Protein AF-0000000070121902 (afdb_homodimer)

Nearest PDB structures (foldseek):
  5evh-assembly1_A-2  TM=7.724E-01  e=1.281E-05  Kribbella flavida DSM 17836
  5l33-assembly1_A  TM=7.513E-01  e=7.042E-05  synthetic construct
  4hz9-assembly1_B  TM=6.488E-01  e=6.647E-01  Ralstonia pickettii 12D
  5nzn-assembly1_D  TM=4.864E-01  e=7.541E-01  unidentified influenza virus
  6pny-assembly1_A  TM=6.463E-01  e=3.892E+00  Francisella tularensis subsp. tularensis SCHU S4

Organism: Pyricularia oryzae (strain 70-15 / ATCC MYA-4617 / FGSC 8958) (NCBI:txid242507)

Structure (mmCIF, N/CA/C/O backbone):
data_AF-0000000070121902-model_v1
#
loop_
_entity.id
_entity.type
_entity.pdbx_description
1 polymer 'SnoaL-like domain-containing protein'
#
loop_
_atom_site.group_PDB
_atom_site.id
_atom_site.type_symbol
_atom_site.label_atom_id
_atom_site.label_alt_id
_atom_site.label_comp_id
_atom_site.label_asym_id
_atom_site.label_entity_id
_atom_site.label_seq_id
_atom_site.pdbx_PDB_ins_code
_atom_site.Cartn_x
_atom_site.Cartn_y
_atom_site.Cartn_z
_atom_site.occupancy
_atom_site.B_iso_or_equiv
_atom_site.auth_seq_id
_atom_site.auth_comp_id
_atom_site.auth_asym_id
_atom_site.auth_atom_id
_atom_site.pdbx_PDB_model_num
ATOM 1 N N . MET A 1 1 ? 17.125 -31.344 -72.688 1 36.44 1 MET A N 1
ATOM 2 C CA . MET A 1 1 ? 16.812 -30.297 -71.75 1 36.44 1 MET A CA 1
ATOM 3 C C . MET A 1 1 ? 16.312 -30.875 -70.438 1 36.44 1 MET A C 1
ATOM 5 O O . MET A 1 1 ? 15.273 -31.531 -70.375 1 36.44 1 MET A O 1
ATOM 9 N N . ARG A 1 2 ? 17.281 -31.25 -69.5 1 53.47 2 ARG A N 1
ATOM 10 C CA . ARG A 1 2 ? 17.078 -31.844 -68.188 1 53.47 2 ARG A CA 1
ATOM 11 C C . ARG A 1 2 ? 16.344 -30.859 -67.25 1 53.47 2 ARG A C 1
ATOM 13 O O . ARG A 1 2 ? 16.781 -29.719 -67.062 1 53.47 2 ARG A O 1
ATOM 20 N N . ALA A 1 3 ? 14.984 -30.844 -67.188 1 52.38 3 ALA A N 1
ATOM 21 C CA . ALA A 1 3 ? 14.148 -30.109 -66.25 1 52.38 3 ALA A CA 1
ATOM 22 C C . ALA A 1 3 ? 14.586 -30.375 -64.812 1 52.38 3 ALA A C 1
ATOM 24 O O . ALA A 1 3 ? 14.578 -31.516 -64.312 1 52.38 3 ALA A O 1
ATOM 25 N N . SER A 1 4 ? 15.531 -29.531 -64.25 1 47.5 4 SER A N 1
ATOM 26 C CA . SER A 1 4 ? 15.93 -29.562 -62.844 1 47.5 4 SER A CA 1
ATOM 27 C C . SER A 1 4 ? 14.766 -29.188 -61.906 1 47.5 4 SER A C 1
ATOM 29 O O . SER A 1 4 ? 14.227 -28.094 -62 1 47.5 4 SER A O 1
ATOM 31 N N . PHE A 1 5 ? 13.953 -30.109 -61.5 1 45.19 5 PHE A N 1
ATOM 32 C CA . PHE A 1 5 ? 12.914 -29.875 -60.5 1 45.19 5 PHE A CA 1
ATOM 33 C C . PHE A 1 5 ? 13.531 -29.406 -59.188 1 45.19 5 PHE A C 1
ATOM 35 O O . PHE A 1 5 ? 14.422 -30.062 -58.625 1 45.19 5 PHE A O 1
ATOM 42 N N . PHE A 1 6 ? 13.477 -28.078 -58.875 1 50.81 6 PHE A N 1
ATOM 43 C CA . PHE A 1 6 ? 13.875 -27.484 -57.625 1 50.81 6 PHE A CA 1
ATOM 44 C C . PHE A 1 6 ? 12.93 -27.906 -56.5 1 50.81 6 PHE A C 1
ATOM 46 O O . PHE A 1 6 ? 11.727 -27.672 -56.562 1 50.81 6 PHE A O 1
ATOM 53 N N . ALA A 1 7 ? 13.219 -28.906 -55.719 1 47.91 7 ALA A N 1
ATOM 54 C CA . ALA A 1 7 ? 12.484 -29.281 -54.5 1 47.91 7 ALA A CA 1
ATOM 55 C C . ALA A 1 7 ? 12.492 -28.156 -53.5 1 47.91 7 ALA A C 1
ATOM 57 O O . ALA A 1 7 ? 13.555 -27.703 -53.062 1 47.91 7 ALA A O 1
ATOM 58 N N . VAL A 1 8 ? 11.414 -27.312 -53.469 1 48.44 8 VAL A N 1
ATOM 59 C CA . VAL A 1 8 ? 11.195 -26.297 -52.438 1 48.44 8 VAL A CA 1
ATOM 60 C C . VAL A 1 8 ? 11.023 -26.969 -51.094 1 48.44 8 VAL A C 1
ATOM 62 O O . VAL A 1 8 ? 10.07 -27.734 -50.875 1 48.44 8 VAL A O 1
ATOM 65 N N . ALA A 1 9 ? 12.062 -27.188 -50.344 1 49.12 9 ALA A N 1
ATOM 66 C CA . ALA A 1 9 ? 11.969 -27.641 -48.938 1 49.12 9 ALA A CA 1
ATOM 67 C C . ALA A 1 9 ? 11.07 -26.703 -48.125 1 49.12 9 ALA A C 1
ATOM 69 O O . ALA A 1 9 ? 11.352 -25.516 -48.031 1 49.12 9 ALA A O 1
ATOM 70 N N . VAL A 1 10 ? 9.797 -27.016 -47.938 1 44.84 10 VAL A N 1
ATOM 71 C CA . VAL A 1 10 ? 8.93 -26.312 -47 1 44.84 10 VAL A CA 1
ATOM 72 C C . VAL A 1 10 ? 9.508 -26.422 -45.594 1 44.84 10 VAL A C 1
ATOM 74 O O . VAL A 1 10 ? 9.672 -27.531 -45.062 1 44.84 10 VAL A O 1
ATOM 77 N N . ALA A 1 11 ? 10.289 -25.438 -45.156 1 48.12 11 ALA A N 1
ATOM 78 C CA . ALA A 1 11 ? 10.711 -25.328 -43.75 1 48.12 11 ALA A CA 1
ATOM 79 C C . ALA A 1 11 ? 9.516 -25.438 -42.812 1 48.12 11 ALA A C 1
ATOM 81 O O . ALA A 1 11 ? 8.578 -24.641 -42.875 1 48.12 11 ALA A O 1
ATOM 82 N N . ALA A 1 12 ? 9.281 -26.578 -42.25 1 49.25 12 ALA A N 1
ATOM 83 C CA . ALA A 1 12 ? 8.352 -26.719 -41.125 1 49.25 12 ALA A CA 1
ATOM 84 C C . ALA A 1 12 ? 8.578 -25.625 -40.094 1 49.25 12 ALA A C 1
ATOM 86 O O . ALA A 1 12 ? 9.695 -25.469 -39.562 1 49.25 12 ALA A O 1
ATOM 87 N N . ALA A 1 13 ? 7.848 -24.578 -40.094 1 48.06 13 ALA A N 1
ATOM 88 C CA . ALA A 1 13 ? 7.82 -23.641 -38.969 1 48.06 13 ALA A CA 1
ATOM 89 C C . ALA A 1 13 ? 7.711 -24.359 -37.625 1 48.06 13 ALA A C 1
ATOM 91 O O . ALA A 1 13 ? 6.707 -25.031 -37.375 1 48.06 13 ALA A O 1
ATOM 92 N N . ALA A 1 14 ? 8.789 -24.688 -37.031 1 44.53 14 ALA A N 1
ATOM 93 C CA . ALA A 1 14 ? 8.758 -25.141 -35.656 1 44.53 14 ALA A CA 1
ATOM 94 C C . ALA A 1 14 ? 7.793 -24.297 -34.812 1 44.53 14 ALA A C 1
ATOM 96 O O . ALA A 1 14 ? 7.953 -23.078 -34.719 1 44.53 14 ALA A O 1
ATOM 97 N N . VAL A 1 15 ? 6.527 -24.578 -34.719 1 45.91 15 VAL A N 1
ATOM 98 C CA . VAL A 1 15 ? 5.688 -23.953 -33.688 1 45.91 15 VAL A CA 1
ATOM 99 C C . VAL A 1 15 ? 6.469 -23.828 -32.375 1 45.91 15 VAL A C 1
ATOM 101 O O . VAL A 1 15 ? 6.828 -24.828 -31.766 1 45.91 15 VAL A O 1
ATOM 104 N N . GLN A 1 16 ? 7.367 -22.859 -32.281 1 47.97 16 GLN A N 1
ATOM 105 C CA . GLN A 1 16 ? 7.934 -22.609 -30.953 1 47.97 16 GLN A CA 1
ATOM 106 C C . GLN A 1 16 ? 6.906 -22.875 -29.859 1 47.97 16 GLN A C 1
ATOM 108 O O . GLN A 1 16 ? 5.836 -22.266 -29.844 1 47.97 16 GLN A O 1
ATOM 113 N N . ALA A 1 17 ? 6.816 -24.094 -29.359 1 49.19 17 ALA A N 1
ATOM 114 C CA . ALA A 1 17 ? 5.98 -24.516 -28.234 1 49.19 17 ALA A CA 1
ATOM 115 C C . ALA A 1 17 ? 5.93 -23.453 -27.156 1 49.19 17 ALA A C 1
ATOM 117 O O . ALA A 1 17 ? 6.918 -22.75 -26.922 1 49.19 17 ALA A O 1
ATOM 118 N N . ALA A 1 18 ? 4.77 -22.828 -26.906 1 55.47 18 ALA A N 1
ATOM 119 C CA . ALA A 1 18 ? 4.531 -21.875 -25.828 1 55.47 18 ALA A CA 1
ATOM 120 C C . ALA A 1 18 ? 5.277 -22.297 -24.562 1 55.47 18 ALA A C 1
ATOM 122 O O . ALA A 1 18 ? 5.473 -23.484 -24.312 1 55.47 18 ALA A O 1
ATOM 123 N N . PRO A 1 19 ? 6.172 -21.453 -24.031 1 59.84 19 PRO A N 1
ATOM 124 C CA . PRO A 1 19 ? 6.895 -21.828 -22.812 1 59.84 19 PRO A CA 1
ATOM 125 C C . PRO A 1 19 ? 6.016 -22.578 -21.812 1 59.84 19 PRO A C 1
ATOM 127 O O . PRO A 1 19 ? 4.867 -22.188 -21.578 1 59.84 19 PRO A O 1
ATOM 130 N N . VAL A 1 20 ? 6.246 -23.781 -21.562 1 71.19 20 VAL A N 1
ATOM 131 C CA . VAL A 1 20 ? 5.52 -24.688 -20.688 1 71.19 20 VAL A CA 1
ATOM 132 C C . VAL A 1 20 ? 5.699 -24.234 -19.234 1 71.19 20 VAL A C 1
ATOM 134 O O . VAL A 1 20 ? 6.82 -24 -18.781 1 71.19 20 VAL A O 1
ATOM 137 N N . ILE A 1 21 ? 4.625 -23.688 -18.578 1 79.81 21 ILE A N 1
ATOM 138 C CA . ILE A 1 21 ? 4.645 -23.438 -17.141 1 79.81 21 ILE A CA 1
ATOM 139 C C . ILE A 1 21 ? 4.75 -24.766 -16.391 1 79.81 21 ILE A C 1
ATOM 141 O O . ILE A 1 21 ? 3.895 -25.641 -16.531 1 79.81 21 ILE A O 1
ATOM 145 N N . GLU A 1 22 ? 5.898 -25 -15.711 1 88.31 22 GLU A N 1
ATOM 146 C CA . GLU A 1 22 ? 6.18 -26.219 -14.969 1 88.31 22 GLU A CA 1
ATOM 147 C C . GLU A 1 22 ? 5.344 -26.297 -13.695 1 88.31 22 GLU A C 1
ATOM 149 O O . GLU A 1 22 ? 5.188 -25.297 -12.984 1 88.31 22 GLU A O 1
ATOM 154 N N . THR A 1 23 ? 4.742 -27.5 -13.414 1 91.44 23 THR A N 1
ATOM 155 C CA . THR A 1 23 ? 4.012 -27.766 -12.18 1 91.44 23 THR A CA 1
ATOM 156 C C . THR A 1 23 ? 4.699 -28.859 -11.367 1 91.44 23 THR A C 1
ATOM 158 O O . THR A 1 23 ? 5.348 -29.75 -11.93 1 91.44 23 THR A O 1
ATOM 161 N N . ARG A 1 24 ? 4.617 -28.75 -10.055 1 92.75 24 ARG A N 1
ATOM 162 C CA . ARG A 1 24 ? 5.199 -29.734 -9.156 1 92.75 24 ARG A CA 1
ATOM 163 C C . ARG A 1 24 ? 4.164 -30.781 -8.758 1 92.75 24 ARG A C 1
ATOM 165 O O . ARG A 1 24 ? 2.996 -30.453 -8.539 1 92.75 24 ARG A O 1
ATOM 172 N N . GLN A 1 25 ? 4.547 -32 -8.641 1 90.12 25 GLN A N 1
ATOM 173 C CA . GLN A 1 25 ? 3.646 -33.094 -8.289 1 90.12 25 GLN A CA 1
ATOM 174 C C . GLN A 1 25 ? 3.553 -33.281 -6.777 1 90.12 25 GLN A C 1
ATOM 176 O O . GLN A 1 25 ? 2.496 -33.625 -6.25 1 90.12 25 GLN A O 1
ATOM 181 N N . ASP A 1 26 ? 4.672 -33.031 -6.027 1 92.38 26 ASP A N 1
ATOM 182 C CA . ASP A 1 26 ? 4.691 -33.219 -4.578 1 92.38 26 ASP A CA 1
ATOM 183 C C . ASP A 1 26 ? 4.734 -31.859 -3.854 1 92.38 26 ASP A C 1
ATOM 185 O O . ASP A 1 26 ? 5.809 -31.375 -3.488 1 92.38 26 ASP A O 1
ATOM 189 N N . VAL A 1 27 ? 3.506 -31.312 -3.717 1 95.5 27 VAL A N 1
ATOM 190 C CA . VAL A 1 27 ? 3.432 -30.047 -3.002 1 95.5 27 VAL A CA 1
ATOM 191 C C . VAL A 1 27 ? 2.648 -30.234 -1.704 1 95.5 27 VAL A C 1
ATOM 193 O O . VAL A 1 27 ? 1.851 -31.156 -1.578 1 95.5 27 VAL A O 1
ATOM 196 N N . PRO A 1 28 ? 2.934 -29.406 -0.676 1 96.69 28 PRO A N 1
ATOM 197 C CA . PRO A 1 28 ? 2.135 -29.469 0.551 1 96.69 28 PRO A CA 1
ATOM 198 C C . PRO A 1 28 ? 0.647 -29.219 0.299 1 96.69 28 PRO A C 1
ATOM 200 O O . PRO A 1 28 ? 0.268 -28.75 -0.774 1 96.69 28 PRO A O 1
ATOM 203 N N . PRO A 1 29 ? -0.193 -29.609 1.269 1 97.69 29 PRO A N 1
ATOM 204 C CA . PRO A 1 29 ? -1.616 -29.312 1.112 1 97.69 29 PRO A CA 1
ATOM 205 C C . PRO A 1 29 ? -1.881 -27.812 0.908 1 97.69 29 PRO A C 1
ATOM 207 O O . PRO A 1 29 ? -1.221 -26.984 1.526 1 97.69 29 PRO A O 1
ATOM 210 N N . ILE A 1 30 ? -2.797 -27.516 0.002 1 98.25 30 ILE A N 1
ATOM 211 C CA . ILE A 1 30 ? -3.166 -26.141 -0.29 1 98.25 30 ILE A CA 1
ATOM 212 C C . ILE A 1 30 ? -3.916 -25.531 0.899 1 98.25 30 ILE A C 1
ATOM 214 O O . ILE A 1 30 ? -4.75 -26.203 1.515 1 98.25 30 ILE A O 1
ATOM 218 N N . PRO A 1 31 ? -3.645 -24.281 1.331 1 98.56 31 PRO A N 1
ATOM 219 C CA . PRO A 1 31 ? -4.383 -23.625 2.418 1 98.56 31 PRO A CA 1
ATOM 220 C C . PRO A 1 31 ? -5.859 -23.438 2.092 1 98.56 31 PRO A C 1
ATOM 222 O O . PRO A 1 31 ? -6.246 -23.469 0.921 1 98.56 31 PRO A O 1
ATOM 225 N N . ALA A 1 32 ? -6.652 -23.188 3.207 1 98.69 32 ALA A N 1
ATOM 226 C CA . ALA A 1 32 ? -8.07 -22.922 3.008 1 98.69 32 ALA A CA 1
ATOM 227 C C . ALA A 1 32 ? -8.289 -21.656 2.178 1 98.69 32 ALA A C 1
ATOM 229 O O . ALA A 1 32 ? -7.547 -20.688 2.316 1 98.69 32 ALA A O 1
ATOM 230 N N . ALA A 1 33 ? -9.328 -21.672 1.354 1 98.81 33 ALA A N 1
ATOM 231 C CA . ALA A 1 33 ? -9.664 -20.531 0.514 1 98.81 33 ALA A CA 1
ATOM 232 C C . ALA A 1 33 ? -10.266 -19.391 1.345 1 98.81 33 ALA A C 1
ATOM 234 O O . ALA A 1 33 ? -10.836 -19.641 2.41 1 98.81 33 ALA A O 1
ATOM 235 N N . CYS A 1 34 ? -10.094 -18.219 0.794 1 98.75 34 CYS A N 1
ATOM 236 C CA . CYS A 1 34 ? -10.75 -17.047 1.349 1 98.75 34 CYS A CA 1
ATOM 237 C C . CYS A 1 34 ? -12.266 -17.172 1.272 1 98.75 34 CYS A C 1
ATOM 239 O O . CYS A 1 34 ? -12.805 -17.562 0.238 1 98.75 34 CYS A O 1
ATOM 241 N N . THR A 1 35 ? -12.945 -16.828 2.326 1 98.38 35 THR A N 1
ATOM 242 C CA . THR A 1 35 ? -14.398 -16.781 2.332 1 98.38 35 THR A CA 1
ATOM 243 C C . THR A 1 35 ? -14.883 -15.359 2.051 1 98.38 35 THR A C 1
ATOM 245 O O . THR A 1 35 ? -14.617 -14.438 2.828 1 98.38 35 THR A O 1
ATOM 248 N N . PRO A 1 36 ? -15.609 -15.234 0.942 1 97.69 36 PRO A N 1
ATOM 249 C CA . PRO A 1 36 ? -16.094 -13.891 0.624 1 97.69 36 PRO A CA 1
ATOM 250 C C . PRO A 1 36 ? -16.984 -13.312 1.721 1 97.69 36 PRO A C 1
ATOM 252 O O . PRO A 1 36 ? -17.766 -14.047 2.342 1 97.69 36 PRO A O 1
ATOM 255 N N . ALA A 1 37 ? -16.812 -12.023 1.963 1 96.94 37 ALA A N 1
ATOM 256 C CA . ALA A 1 37 ? -17.656 -11.25 2.871 1 96.94 37 ALA A CA 1
ATOM 257 C C . ALA A 1 37 ? -18.453 -10.188 2.113 1 96.94 37 ALA A C 1
ATOM 259 O O . ALA A 1 37 ? -18.078 -9.016 2.096 1 96.94 37 ALA A O 1
ATOM 260 N N . PRO A 1 38 ? -19.641 -10.594 1.619 1 94 38 PRO A N 1
ATOM 261 C CA . PRO A 1 38 ? -20.406 -9.625 0.839 1 94 38 PRO A CA 1
ATOM 262 C C . PRO A 1 38 ? -20.688 -8.336 1.608 1 94 38 PRO A C 1
ATOM 264 O O . PRO A 1 38 ? -21 -8.383 2.801 1 94 38 PRO A O 1
ATOM 267 N N . GLY A 1 39 ? -20.5 -7.234 1.037 1 90.12 39 GLY A N 1
ATOM 268 C CA . GLY A 1 39 ? -20.812 -5.949 1.645 1 90.12 39 GLY A CA 1
ATOM 269 C C . GLY A 1 39 ? -19.625 -5.32 2.355 1 90.12 39 GLY A C 1
ATOM 270 O O . GLY A 1 39 ? -19.734 -4.227 2.908 1 90.12 39 GLY A O 1
ATOM 271 N N . LEU A 1 40 ? -18.5 -6.004 2.396 1 92.25 40 LEU A N 1
ATOM 272 C CA . LEU A 1 40 ? -17.297 -5.398 2.971 1 92.25 40 LEU A CA 1
ATOM 273 C C . LEU A 1 40 ? -16.969 -4.078 2.281 1 92.25 40 LEU A C 1
ATOM 275 O O . LEU A 1 40 ? -16.938 -4.004 1.051 1 92.25 40 LEU A O 1
ATOM 279 N N . ASP A 1 41 ? -16.703 -3.037 3.07 1 87.94 41 ASP A N 1
ATOM 280 C CA . ASP A 1 41 ? -16.484 -1.74 2.438 1 87.94 41 ASP A CA 1
ATOM 281 C C . ASP A 1 41 ? -15.047 -1.611 1.934 1 87.94 41 ASP A C 1
ATOM 283 O O . ASP A 1 41 ? -14.211 -2.475 2.205 1 87.94 41 ASP A O 1
ATOM 287 N N . THR A 1 42 ? -14.789 -0.561 1.223 1 86.88 42 THR A N 1
ATOM 288 C CA . THR A 1 42 ? -13.516 -0.344 0.544 1 86.88 42 THR A CA 1
ATOM 289 C C . THR A 1 42 ? -12.391 -0.167 1.556 1 86.88 42 THR A C 1
ATOM 291 O O . THR A 1 42 ? -11.266 -0.633 1.333 1 86.88 42 THR A O 1
ATOM 294 N N . ALA A 1 43 ? -12.68 0.488 2.654 1 89.81 43 ALA A N 1
ATOM 295 C CA . ALA A 1 43 ? -11.641 0.707 3.656 1 89.81 43 ALA A CA 1
ATOM 296 C C . ALA A 1 43 ? -11.188 -0.612 4.277 1 89.81 43 ALA A C 1
ATOM 298 O O . ALA A 1 43 ? -9.992 -0.849 4.445 1 89.81 43 ALA A O 1
ATOM 299 N N . ALA A 1 44 ? -12.141 -1.452 4.574 1 92.38 44 ALA A N 1
ATOM 300 C CA . ALA A 1 44 ? -11.805 -2.77 5.105 1 92.38 44 ALA A CA 1
ATOM 301 C C . ALA A 1 44 ? -11.07 -3.609 4.066 1 92.38 44 ALA A C 1
ATOM 303 O O . ALA A 1 44 ? -10.148 -4.355 4.406 1 92.38 44 ALA A O 1
ATOM 304 N N . THR A 1 45 ? -11.484 -3.473 2.855 1 93.94 45 THR A N 1
ATOM 305 C CA . THR A 1 45 ? -10.766 -4.156 1.787 1 93.94 45 THR A CA 1
ATOM 306 C C . THR A 1 45 ? -9.336 -3.639 1.679 1 93.94 45 THR A C 1
ATOM 308 O O . THR A 1 45 ? -8.398 -4.422 1.5 1 93.94 45 THR A O 1
ATOM 311 N N . TYR A 1 46 ? -9.188 -2.346 1.756 1 93.44 46 TYR A N 1
ATOM 312 C CA . TYR A 1 46 ? -7.863 -1.727 1.699 1 93.44 46 TYR A CA 1
ATOM 313 C C . TYR A 1 46 ? -6.949 -2.289 2.781 1 93.44 46 TYR A C 1
ATOM 315 O O . TYR A 1 46 ? -5.785 -2.598 2.52 1 93.44 46 TYR A O 1
ATOM 323 N N . ASP A 1 47 ? -7.473 -2.43 3.963 1 92.94 47 ASP A N 1
ATOM 324 C CA . ASP A 1 47 ? -6.695 -3.037 5.039 1 92.94 47 ASP A CA 1
ATOM 325 C C . ASP A 1 47 ? -6.223 -4.434 4.652 1 92.94 47 ASP A C 1
ATOM 327 O O . ASP A 1 47 ? -5.062 -4.785 4.871 1 92.94 47 ASP A O 1
ATOM 331 N N . LYS A 1 48 ? -7.055 -5.195 4.078 1 96.06 48 LYS A N 1
ATOM 332 C CA . LYS A 1 48 ? -6.699 -6.539 3.621 1 96.06 48 LYS A CA 1
ATOM 333 C C . LYS A 1 48 ? -5.66 -6.48 2.506 1 96.06 48 LYS A C 1
ATOM 335 O O . LYS A 1 48 ? -4.758 -7.32 2.445 1 96.06 48 LYS A O 1
ATOM 340 N N . VAL A 1 49 ? -5.781 -5.5 1.632 1 96.81 49 VAL A N 1
ATOM 341 C CA . VAL A 1 49 ? -4.836 -5.348 0.533 1 96.81 49 VAL A CA 1
ATOM 342 C C . VAL A 1 49 ? -3.438 -5.086 1.088 1 96.81 49 VAL A C 1
ATOM 344 O O . VAL A 1 49 ? -2.459 -5.68 0.625 1 96.81 49 VAL A O 1
ATOM 347 N N . LEU A 1 50 ? -3.27 -4.289 2.1 1 94.38 50 LEU A N 1
ATOM 348 C CA . LEU A 1 50 ? -1.977 -4.004 2.713 1 94.38 50 LEU A CA 1
ATOM 349 C C . LEU A 1 50 ? -1.381 -5.266 3.334 1 94.38 50 LEU A C 1
ATOM 351 O O . LEU A 1 50 ? -0.197 -5.551 3.15 1 94.38 50 LEU A O 1
ATOM 355 N N . ALA A 1 51 ? -2.238 -5.961 4.031 1 95.81 51 ALA A N 1
ATOM 356 C CA . ALA A 1 51 ? -1.774 -7.191 4.664 1 95.81 51 ALA A CA 1
ATOM 357 C C . ALA A 1 51 ? -1.334 -8.211 3.621 1 95.81 51 ALA A C 1
ATOM 359 O O . ALA A 1 51 ? -0.321 -8.891 3.799 1 95.81 51 ALA A O 1
ATOM 360 N N . PHE A 1 52 ? -2.059 -8.312 2.527 1 98.25 52 PHE A N 1
ATOM 361 C CA . PHE A 1 52 ? -1.715 -9.203 1.429 1 98.25 52 PHE A CA 1
ATOM 362 C C . PHE A 1 52 ? -0.357 -8.844 0.84 1 98.25 52 PHE A C 1
ATOM 364 O O . PHE A 1 52 ? 0.492 -9.711 0.637 1 98.25 52 PHE A O 1
ATOM 371 N N . GLN A 1 53 ? -0.168 -7.547 0.53 1 97.44 53 GLN A N 1
ATOM 372 C CA . GLN A 1 53 ? 1.092 -7.113 -0.065 1 97.44 53 GLN A CA 1
ATOM 373 C C . GLN A 1 53 ? 2.273 -7.453 0.841 1 97.44 53 GLN A C 1
ATOM 375 O O . GLN A 1 53 ? 3.34 -7.836 0.36 1 97.44 53 GLN A O 1
ATOM 380 N N . LYS A 1 54 ? 2.07 -7.367 2.141 1 94.62 54 LYS A N 1
ATOM 381 C CA . LYS A 1 54 ? 3.141 -7.695 3.078 1 94.62 54 LYS A CA 1
ATOM 382 C C . LYS A 1 54 ? 3.541 -9.164 2.965 1 94.62 54 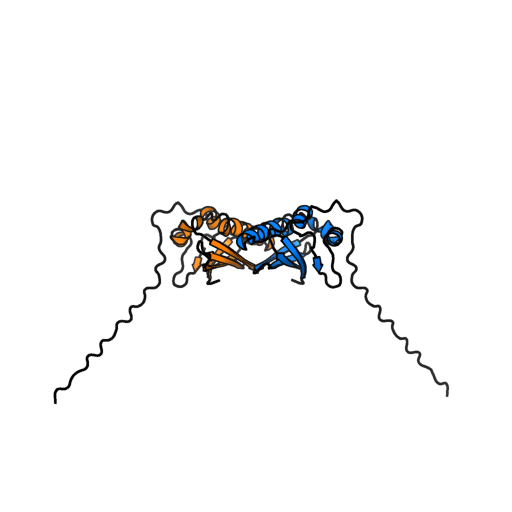LYS A C 1
ATOM 384 O O . LYS A 1 54 ? 4.723 -9.477 2.822 1 94.62 54 LYS A O 1
ATOM 389 N N . VAL A 1 55 ? 2.562 -10.031 3.012 1 97.38 55 VAL A N 1
ATOM 390 C CA . VAL A 1 55 ? 2.879 -11.453 3.047 1 97.38 55 VAL A CA 1
ATOM 391 C C . VAL A 1 55 ? 3.363 -11.914 1.672 1 97.38 55 VAL A C 1
ATOM 393 O O . VAL A 1 55 ? 4.184 -12.828 1.568 1 97.38 55 VAL A O 1
ATOM 396 N N . TYR A 1 56 ? 2.875 -11.273 0.579 1 98.06 56 TYR A N 1
ATOM 397 C CA . TYR A 1 56 ? 3.211 -11.656 -0.786 1 98.06 56 TYR A CA 1
ATOM 398 C C . TYR A 1 56 ? 4.582 -11.125 -1.184 1 98.06 56 TYR A C 1
ATOM 400 O O . TYR A 1 56 ? 5.43 -11.867 -1.674 1 98.06 56 TYR A O 1
ATOM 408 N N . LEU A 1 57 ? 4.93 -9.891 -0.898 1 96.5 57 LEU A N 1
ATOM 409 C CA . LEU A 1 57 ? 6.082 -9.219 -1.491 1 96.5 57 LEU A CA 1
ATOM 410 C C . LEU A 1 57 ? 7.258 -9.203 -0.519 1 96.5 57 LEU A C 1
ATOM 412 O O . LEU A 1 57 ? 8.414 -9.148 -0.939 1 96.5 57 LEU A O 1
ATOM 416 N N . PHE A 1 58 ? 6.973 -9.227 0.758 1 93.88 58 PHE A N 1
ATOM 417 C CA . PHE A 1 58 ? 8.062 -9.023 1.708 1 93.88 58 PHE A CA 1
ATOM 418 C C . PHE A 1 58 ? 8.336 -10.305 2.49 1 93.88 58 PHE A C 1
ATOM 420 O O . PHE A 1 58 ? 9.477 -10.773 2.531 1 93.88 58 PHE A O 1
ATOM 427 N N . ASP A 1 59 ? 7.195 -10.836 3.061 1 95.5 59 ASP A N 1
ATOM 428 C CA . ASP A 1 59 ? 7.398 -12.094 3.771 1 95.5 59 ASP A CA 1
ATOM 429 C C . ASP A 1 59 ? 7.609 -13.25 2.793 1 95.5 59 ASP A C 1
ATOM 431 O O . ASP A 1 59 ? 8.242 -14.25 3.133 1 95.5 59 ASP A O 1
ATOM 435 N N . LYS A 1 60 ? 7.012 -13.148 1.647 1 96.94 60 LYS A N 1
ATOM 436 C CA . LYS A 1 60 ? 7.035 -14.141 0.576 1 96.94 60 LYS A CA 1
ATOM 437 C C . LYS A 1 60 ? 6.59 -15.508 1.084 1 96.94 60 LYS A C 1
ATOM 439 O O . LYS A 1 60 ? 7.215 -16.531 0.773 1 96.94 60 LYS A O 1
ATOM 444 N N . ASP A 1 61 ? 5.609 -15.43 1.913 1 97.69 61 ASP A N 1
ATOM 445 C CA . ASP A 1 61 ? 4.953 -16.609 2.461 1 97.69 61 ASP A CA 1
ATOM 446 C C . ASP A 1 61 ? 3.783 -17.047 1.581 1 97.69 61 ASP A C 1
ATOM 448 O O . ASP A 1 61 ? 2.674 -16.531 1.713 1 97.69 61 ASP A O 1
ATOM 452 N N . ILE A 1 62 ? 3.979 -18.031 0.794 1 98 62 ILE A N 1
ATOM 453 C CA . ILE A 1 62 ? 2.979 -18.406 -0.2 1 98 62 ILE A CA 1
ATOM 454 C C . ILE A 1 62 ? 1.786 -19.062 0.491 1 98 62 ILE A C 1
ATOM 456 O O . ILE A 1 62 ? 0.65 -18.938 0.026 1 98 62 ILE A O 1
ATOM 460 N N . THR A 1 63 ? 2.023 -19.766 1.586 1 98.31 63 THR A N 1
ATOM 461 C CA . THR A 1 63 ? 0.914 -20.375 2.312 1 98.31 63 THR A CA 1
ATOM 462 C C . THR A 1 63 ? -0.057 -19.312 2.811 1 98.31 63 THR A C 1
ATOM 464 O O . THR A 1 63 ? -1.268 -19.422 2.609 1 98.31 63 THR A O 1
ATOM 467 N N . GLU A 1 64 ? 0.482 -18.281 3.449 1 98.56 64 GLU A N 1
ATOM 468 C CA . GLU A 1 64 ? -0.366 -17.188 3.91 1 98.56 64 GLU A CA 1
ATOM 469 C C . GLU A 1 64 ? -0.973 -16.422 2.736 1 98.56 64 GLU A C 1
ATOM 471 O O . GLU A 1 64 ? -2.135 -16.016 2.787 1 98.56 64 GLU A O 1
ATOM 476 N N . THR A 1 65 ? -0.211 -16.234 1.631 1 98.69 65 THR A N 1
ATOM 477 C CA . THR A 1 65 ? -0.676 -15.547 0.436 1 98.69 65 THR A CA 1
ATOM 478 C C . THR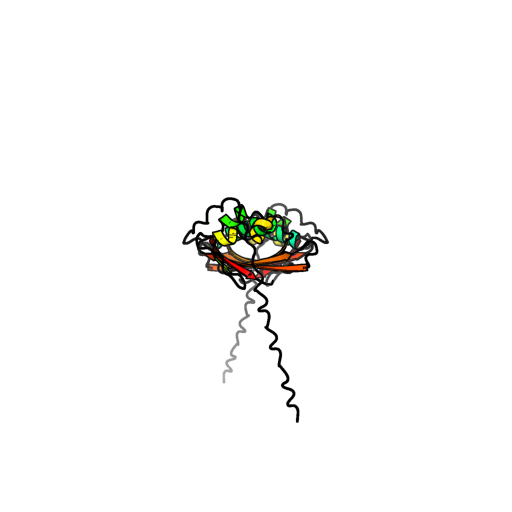 A 1 65 ? -1.928 -16.219 -0.127 1 98.69 65 THR A C 1
ATOM 480 O O . THR A 1 65 ? -2.904 -15.539 -0.458 1 98.69 65 THR A O 1
ATOM 483 N N . PHE A 1 66 ? -1.978 -17.516 -0.146 1 98.88 66 PHE A N 1
ATOM 484 C CA . PHE A 1 66 ? -3.051 -18.234 -0.813 1 98.88 66 PHE A CA 1
ATOM 485 C C . PHE A 1 66 ? -4.352 -18.125 -0.026 1 98.88 66 PHE A C 1
ATOM 487 O O . PHE A 1 66 ? -5.426 -18.422 -0.552 1 98.88 66 PHE A O 1
ATOM 494 N N . LYS A 1 67 ? -4.297 -17.719 1.263 1 98.81 67 LYS A N 1
ATOM 495 C CA . LYS A 1 67 ? -5.5 -17.547 2.076 1 98.81 67 LYS A CA 1
ATOM 496 C C . LYS A 1 67 ? -6.312 -16.344 1.617 1 98.81 67 LYS A C 1
ATOM 498 O O . LYS A 1 67 ? -7.473 -16.188 2.004 1 98.81 67 LYS A O 1
ATOM 503 N N . TYR A 1 68 ? -5.719 -15.562 0.808 1 98.81 68 TYR A N 1
ATOM 504 C CA . TYR A 1 68 ? -6.441 -14.406 0.286 1 98.81 68 TYR A CA 1
ATOM 505 C C . TYR A 1 68 ? -7.184 -14.766 -0.997 1 98.81 68 TYR A C 1
ATOM 507 O O . TYR A 1 68 ? -8.039 -14.008 -1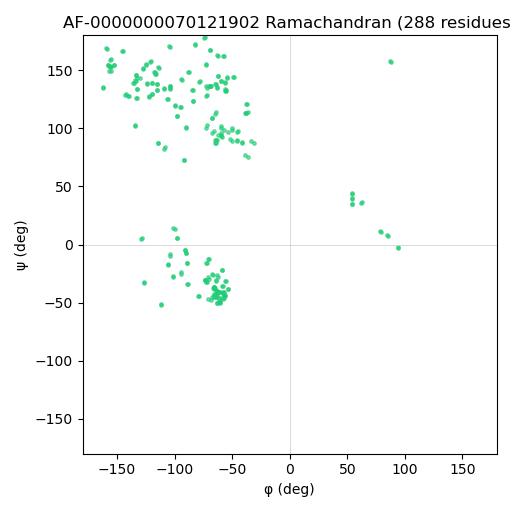.458 1 98.81 68 TYR A O 1
ATOM 515 N N . PHE A 1 69 ? -6.871 -15.867 -1.646 1 98.94 69 PHE A N 1
ATOM 516 C CA . PHE A 1 69 ? -7.5 -16.266 -2.898 1 98.94 69 PHE A CA 1
ATOM 517 C C . PHE A 1 69 ? -8.812 -17 -2.639 1 98.94 69 PHE A C 1
ATOM 519 O O . PHE A 1 69 ? -8.867 -17.906 -1.814 1 98.94 69 PHE A O 1
ATOM 526 N N . SER A 1 70 ? -9.891 -16.641 -3.338 1 98.81 70 SER A N 1
ATOM 527 C CA . SER A 1 70 ? -11.188 -17.297 -3.221 1 98.81 70 SER A CA 1
ATOM 528 C C . SER A 1 70 ? -11.148 -18.703 -3.783 1 98.81 70 SER A C 1
ATOM 530 O O . SER A 1 70 ? -10.18 -19.094 -4.441 1 98.81 70 SER A O 1
ATOM 532 N N . ALA A 1 71 ? -12.156 -19.484 -3.5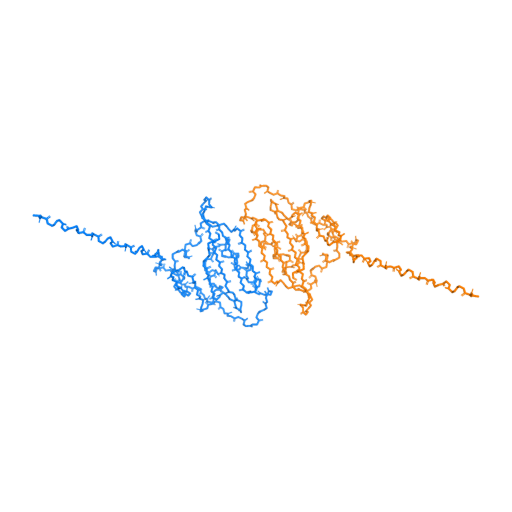23 1 98.62 71 ALA A N 1
ATOM 533 C CA . ALA A 1 71 ? -12.227 -20.875 -3.996 1 98.62 71 ALA A CA 1
ATOM 534 C C . ALA A 1 71 ? -12.289 -20.922 -5.52 1 98.62 71 ALA A C 1
ATOM 536 O O . ALA A 1 71 ? -11.781 -21.859 -6.137 1 98.62 71 ALA A O 1
ATOM 537 N N . ASP A 1 72 ? -12.875 -19.906 -6.137 1 98.12 72 ASP A N 1
ATOM 538 C CA . ASP A 1 72 ? -13.055 -19.906 -7.586 1 98.12 72 ASP A CA 1
ATOM 539 C C . ASP A 1 72 ? -11.992 -19.031 -8.258 1 98.12 72 ASP A C 1
ATOM 541 O O . ASP A 1 72 ? -12.148 -18.641 -9.422 1 98.12 72 ASP A O 1
ATOM 545 N N . PHE A 1 73 ? -10.984 -18.688 -7.539 1 98.75 73 PHE A N 1
ATOM 546 C CA . PHE A 1 73 ? -9.859 -17.891 -8.023 1 98.75 73 PHE A CA 1
ATOM 547 C C . PHE A 1 73 ? -9.328 -18.453 -9.336 1 98.75 73 PHE A C 1
ATOM 549 O O . PHE A 1 73 ? -9.258 -19.672 -9.516 1 98.75 73 PHE A O 1
ATOM 556 N N . GLN A 1 74 ? -8.883 -17.5 -10.234 1 98.62 74 GLN A N 1
ATOM 557 C CA . GLN A 1 74 ? -8.219 -17.859 -11.484 1 98.62 74 GLN A CA 1
ATOM 558 C C . GLN A 1 74 ? -6.953 -17.031 -11.695 1 98.62 74 GLN A C 1
ATOM 560 O O . GLN A 1 74 ? -6.961 -15.812 -11.5 1 98.62 74 GLN A O 1
ATOM 565 N N . SER A 1 75 ? -5.91 -17.688 -12.055 1 98.12 75 SER A N 1
ATOM 566 C CA . SER A 1 75 ? -4.715 -17 -12.547 1 98.12 75 SER A CA 1
ATOM 567 C C . SER A 1 75 ? -4.652 -17.031 -14.07 1 98.12 75 SER A C 1
ATOM 569 O O . SER A 1 75 ? -4.574 -18.094 -14.68 1 98.12 75 SER A O 1
ATOM 571 N N . LYS A 1 76 ? -4.648 -15.836 -14.609 1 94.94 76 LYS A N 1
ATOM 572 C CA . LYS A 1 76 ? -4.609 -15.695 -16.062 1 94.94 76 LYS A CA 1
ATOM 573 C C . LYS A 1 76 ? -3.188 -15.43 -16.547 1 94.94 76 LYS A C 1
ATOM 575 O O . LYS A 1 76 ? -2.639 -14.352 -16.328 1 94.94 76 LYS A O 1
ATOM 580 N N . GLN A 1 77 ? -2.654 -16.406 -17.219 1 90.19 77 GLN A N 1
ATOM 581 C CA . GLN A 1 77 ? -1.338 -16.281 -17.844 1 90.19 77 GLN A CA 1
ATOM 582 C C . GLN A 1 77 ? -1.456 -16.109 -19.359 1 90.19 77 GLN A C 1
ATOM 584 O O . GLN A 1 77 ? -2.562 -16.094 -19.891 1 90.19 77 GLN A O 1
ATOM 589 N N . ARG A 1 78 ? -0.343 -15.797 -20.031 1 83.38 78 ARG A N 1
ATOM 590 C CA . ARG A 1 78 ? -0.345 -15.492 -21.453 1 83.38 78 ARG A CA 1
ATOM 591 C C . ARG A 1 78 ? -1.006 -16.609 -22.266 1 83.38 78 ARG A C 1
ATOM 593 O O . ARG A 1 78 ? -1.805 -16.344 -23.156 1 83.38 78 ARG A O 1
ATOM 600 N N . PHE A 1 79 ? -0.784 -17.859 -21.891 1 84 79 PHE A N 1
ATOM 601 C CA . PHE A 1 79 ? -1.283 -18.922 -22.75 1 84 79 PHE A CA 1
ATOM 602 C C . PHE A 1 79 ? -2.098 -19.922 -21.938 1 84 79 PHE A C 1
ATOM 604 O O . PHE A 1 79 ? -2.566 -20.922 -22.484 1 84 79 PHE A O 1
ATOM 611 N N . VAL A 1 80 ? -2.324 -19.688 -20.766 1 90.88 80 VAL A N 1
ATOM 612 C CA . VAL A 1 80 ? -3.012 -20.688 -19.953 1 90.88 80 VAL A CA 1
ATOM 613 C C . VAL A 1 80 ? -3.684 -20 -18.766 1 90.88 80 VAL A C 1
ATOM 615 O O . VAL A 1 80 ? -3.221 -18.953 -18.297 1 90.88 80 VAL A O 1
ATOM 618 N N . THR A 1 81 ? -4.812 -20.578 -18.328 1 95.81 81 THR A N 1
ATOM 619 C CA . THR A 1 81 ? -5.48 -20.172 -17.094 1 95.81 81 THR A CA 1
ATOM 620 C C . THR A 1 81 ? -5.449 -21.312 -16.078 1 95.81 81 THR A C 1
ATOM 622 O O . THR A 1 81 ? -5.77 -22.453 -16.406 1 95.81 81 THR A O 1
ATOM 625 N N . PHE A 1 82 ? -5.07 -20.922 -14.82 1 97.06 82 PHE A N 1
ATOM 626 C CA . PHE A 1 82 ? -5.035 -21.891 -13.734 1 97.06 82 PHE A CA 1
ATOM 627 C C . PHE A 1 82 ? -6.152 -21.625 -12.734 1 97.06 82 PHE A C 1
ATOM 629 O O . PHE A 1 82 ? -6.43 -20.469 -12.391 1 97.06 82 PHE A O 1
ATOM 636 N N . ASN A 1 83 ? -6.836 -22.734 -12.367 1 97.75 83 ASN A N 1
ATOM 637 C CA . ASN A 1 83 ? -7.617 -22.594 -11.141 1 97.75 83 ASN A CA 1
ATOM 638 C C . ASN A 1 83 ? -6.727 -22.578 -9.906 1 97.75 83 ASN A C 1
ATOM 640 O O . ASN A 1 83 ? -5.504 -22.688 -10.016 1 97.75 83 ASN A O 1
ATOM 644 N N . ARG A 1 84 ? -7.297 -22.422 -8.758 1 98.25 84 ARG A N 1
ATOM 645 C CA . ARG A 1 84 ? -6.578 -22.234 -7.5 1 98.25 84 ARG A CA 1
ATOM 646 C C . ARG A 1 84 ? -5.637 -23.406 -7.23 1 98.25 84 ARG A C 1
ATOM 648 O O . ARG A 1 84 ? -4.457 -23.203 -6.926 1 98.25 84 ARG A O 1
ATOM 655 N N . ASP A 1 85 ? -6.074 -24.688 -7.375 1 97.31 85 ASP A N 1
ATOM 656 C CA . ASP A 1 85 ? -5.262 -25.875 -7.109 1 97.31 85 ASP A CA 1
ATOM 657 C C . ASP A 1 85 ? -4.105 -25.984 -8.102 1 97.31 85 ASP A C 1
ATOM 659 O O . ASP A 1 85 ? -2.975 -26.281 -7.719 1 97.31 85 ASP A O 1
ATOM 663 N N . GLN A 1 86 ? -4.465 -25.766 -9.359 1 96.75 86 GLN A N 1
ATOM 664 C CA . GLN A 1 86 ? -3.436 -25.828 -10.391 1 96.75 86 GLN A CA 1
ATOM 665 C C . GLN A 1 86 ? -2.359 -24.766 -10.148 1 96.75 86 GLN A C 1
ATOM 667 O O . GLN A 1 86 ? -1.166 -25.047 -10.297 1 96.75 86 GLN A O 1
ATOM 672 N N . TYR A 1 87 ? -2.789 -23.594 -9.867 1 97.81 87 TYR A N 1
ATOM 673 C CA . TYR A 1 87 ? -1.855 -22.5 -9.617 1 97.81 87 TYR A CA 1
ATOM 674 C C . TYR A 1 87 ? -0.96 -22.812 -8.422 1 97.81 87 TYR A C 1
ATOM 676 O O . TYR A 1 87 ? 0.231 -22.484 -8.43 1 97.81 87 TYR A O 1
ATOM 684 N N . TRP A 1 88 ? -1.493 -23.406 -7.328 1 98.12 88 TRP A N 1
ATOM 685 C CA . TRP A 1 88 ? -0.739 -23.812 -6.148 1 98.12 88 TRP A CA 1
ATOM 686 C C . TRP A 1 88 ? 0.402 -24.75 -6.531 1 98.12 88 TRP A C 1
ATOM 688 O O . TRP A 1 88 ? 1.475 -24.719 -5.922 1 98.12 88 TRP A O 1
ATOM 698 N N . ALA A 1 89 ? 0.24 -25.531 -7.555 1 97.5 89 ALA A N 1
ATOM 699 C CA . ALA A 1 89 ? 1.216 -26.547 -7.926 1 97.5 89 ALA A CA 1
ATOM 700 C C . ALA A 1 89 ? 2.256 -25.984 -8.891 1 97.5 89 ALA A C 1
ATOM 702 O O . ALA A 1 89 ? 3.227 -26.672 -9.234 1 97.5 89 ALA A O 1
ATOM 703 N N . VAL A 1 90 ? 2.023 -24.766 -9.336 1 96.25 90 VAL A N 1
ATOM 704 C CA . VAL A 1 90 ? 2.975 -24.172 -10.266 1 96.25 90 VAL A CA 1
ATOM 705 C C . VAL A 1 90 ? 4.324 -23.984 -9.578 1 96.25 90 VAL A C 1
ATOM 707 O O . VAL A 1 90 ? 4.391 -23.5 -8.445 1 96.25 90 VAL A O 1
ATOM 710 N N . SER A 1 91 ? 5.473 -24.297 -10.297 1 96.19 91 SER A N 1
ATOM 711 C CA . SER A 1 91 ? 6.809 -24.312 -9.711 1 96.19 91 SER A CA 1
ATOM 712 C C . SER A 1 91 ? 7.215 -22.922 -9.219 1 96.19 91 SER A C 1
ATOM 714 O O . SER A 1 91 ? 7.809 -22.797 -8.148 1 96.19 91 SER A O 1
ATOM 716 N N . THR A 1 92 ? 6.902 -21.859 -10 1 93.94 92 THR A N 1
ATOM 717 C CA . THR A 1 92 ? 7.305 -20.5 -9.625 1 93.94 92 THR A CA 1
ATOM 718 C C . THR A 1 92 ? 6.504 -20.031 -8.414 1 93.94 92 THR A C 1
ATOM 720 O O . THR A 1 92 ? 6.992 -19.203 -7.633 1 93.94 92 THR A O 1
ATOM 723 N N . VAL A 1 93 ? 5.301 -20.516 -8.273 1 96.94 93 VAL A N 1
ATOM 724 C CA . VAL A 1 93 ? 4.492 -20.219 -7.098 1 96.94 93 VAL A CA 1
ATOM 725 C C . VAL A 1 93 ? 5.086 -20.891 -5.863 1 96.94 93 VAL A C 1
ATOM 727 O O . VAL A 1 93 ? 5.355 -20.234 -4.855 1 96.94 93 VAL A O 1
ATOM 730 N N . GLN A 1 94 ? 5.406 -22.172 -5.996 1 97.56 94 GLN A N 1
ATOM 731 C CA . GLN A 1 94 ? 5.973 -22.938 -4.891 1 97.56 94 GLN A CA 1
ATOM 732 C C . GLN A 1 94 ? 7.367 -22.438 -4.527 1 97.56 94 GLN A C 1
ATOM 734 O O . GLN A 1 94 ? 7.793 -22.562 -3.377 1 97.56 94 GLN A O 1
ATOM 739 N N . GLY A 1 95 ? 8.07 -21.859 -5.422 1 96.62 95 GLY A N 1
ATOM 740 C CA . GLY A 1 95 ? 9.43 -21.391 -5.203 1 96.62 95 GLY A CA 1
ATOM 741 C C . GLY A 1 95 ? 9.492 -19.906 -4.875 1 96.62 95 GLY A C 1
ATOM 742 O O . GLY A 1 95 ? 10.586 -19.328 -4.773 1 96.62 95 GLY A O 1
ATOM 743 N N . TRP A 1 96 ? 8.375 -19.219 -4.707 1 97.31 96 TRP A N 1
ATOM 744 C CA . TRP A 1 96 ? 8.328 -17.766 -4.562 1 97.31 96 TRP A CA 1
ATOM 745 C C . TRP A 1 96 ? 9.172 -17.312 -3.375 1 97.31 96 TRP A C 1
ATOM 747 O O . TRP A 1 96 ? 9.891 -16.297 -3.461 1 97.31 96 TRP A O 1
ATOM 757 N N . GLY A 1 97 ? 9.117 -18.016 -2.289 1 96.69 97 GLY A N 1
ATOM 758 C CA . GLY A 1 97 ? 9.836 -17.672 -1.078 1 96.69 97 GLY A CA 1
ATOM 759 C C . GLY A 1 97 ? 11.336 -17.594 -1.279 1 96.69 97 GLY A C 1
ATOM 760 O O . GLY A 1 97 ? 12.039 -16.906 -0.532 1 96.69 97 GLY A O 1
ATOM 761 N N . GLN A 1 98 ? 11.859 -18.234 -2.312 1 96.38 98 GLN A N 1
ATOM 762 C CA . GLN A 1 98 ? 13.289 -18.266 -2.594 1 96.38 98 GLN A CA 1
ATOM 763 C C . GLN A 1 98 ? 13.641 -17.328 -3.752 1 96.38 98 GLN A C 1
ATOM 765 O O . GLN A 1 98 ? 14.812 -17.156 -4.086 1 96.38 98 GLN A O 1
ATOM 770 N N . THR A 1 99 ? 12.609 -16.844 -4.383 1 96 99 THR A N 1
ATOM 771 C CA . THR A 1 99 ? 12.82 -15.969 -5.531 1 96 99 THR A CA 1
ATOM 772 C C . THR A 1 99 ? 13.344 -14.609 -5.09 1 96 99 THR A C 1
ATOM 774 O O . THR A 1 99 ? 12.781 -13.984 -4.188 1 96 99 THR A O 1
ATOM 777 N N . ALA A 1 100 ? 14.477 -14.156 -5.742 1 95.94 100 ALA A N 1
ATOM 778 C CA . ALA A 1 100 ? 14.938 -12.789 -5.516 1 95.94 100 ALA A CA 1
ATOM 779 C C . ALA A 1 100 ? 14.023 -11.781 -6.191 1 95.94 100 ALA A C 1
ATOM 781 O O . ALA A 1 100 ? 14.078 -11.594 -7.41 1 95.94 100 ALA A O 1
ATOM 782 N N . SER A 1 101 ? 13.172 -11.195 -5.426 1 95.12 101 SER A N 1
ATOM 783 C CA . SER A 1 101 ? 12.242 -10.18 -5.926 1 95.12 101 SER A CA 1
ATOM 784 C C . SER A 1 101 ? 12.273 -8.93 -5.062 1 95.12 101 SER A C 1
ATOM 786 O O . SER A 1 101 ? 12.438 -9.008 -3.842 1 95.12 101 SER A O 1
ATOM 788 N N . TYR A 1 102 ? 12.141 -7.754 -5.719 1 94.44 102 TYR A N 1
ATOM 789 C CA . TYR A 1 102 ? 12.25 -6.449 -5.078 1 94.44 102 TYR A CA 1
ATOM 790 C C . TYR A 1 102 ? 11.125 -5.527 -5.523 1 94.44 102 TYR A C 1
ATOM 792 O O . TYR A 1 102 ? 11.148 -5 -6.637 1 94.44 102 TYR A O 1
ATOM 800 N N . PRO A 1 103 ? 10.109 -5.375 -4.625 1 95.81 103 PRO A N 1
ATOM 801 C CA . PRO A 1 103 ? 8.992 -4.52 -5.02 1 95.81 103 PRO A CA 1
ATOM 802 C C . PRO A 1 103 ? 9.445 -3.123 -5.445 1 95.81 103 PRO A C 1
ATOM 804 O O . PRO A 1 103 ? 10.383 -2.568 -4.871 1 95.81 103 PRO A O 1
ATOM 807 N N . THR A 1 104 ? 8.742 -2.549 -6.492 1 94.31 104 THR A N 1
ATOM 808 C CA . THR A 1 104 ? 9.117 -1.254 -7.043 1 94.31 104 THR A CA 1
ATOM 809 C C . THR A 1 104 ? 7.926 -0.302 -7.059 1 94.31 104 THR A C 1
ATOM 811 O O . THR A 1 104 ? 8.094 0.914 -6.941 1 94.31 104 THR A O 1
ATOM 814 N N . ASP A 1 105 ? 6.738 -0.865 -7.242 1 94.75 105 ASP A N 1
ATOM 815 C CA . ASP A 1 105 ? 5.527 -0.065 -7.395 1 94.75 105 ASP A CA 1
ATOM 816 C C . ASP A 1 105 ? 4.297 -0.84 -6.93 1 94.75 105 ASP A C 1
ATOM 818 O O . ASP A 1 105 ? 4.297 -2.072 -6.93 1 94.75 105 ASP A O 1
ATOM 822 N N . SER A 1 106 ? 3.307 -0.019 -6.539 1 96.38 106 SER A N 1
ATOM 823 C CA . SER A 1 106 ? 2.016 -0.63 -6.234 1 96.38 106 SER A CA 1
ATOM 824 C C . SER A 1 106 ? 0.879 0.374 -6.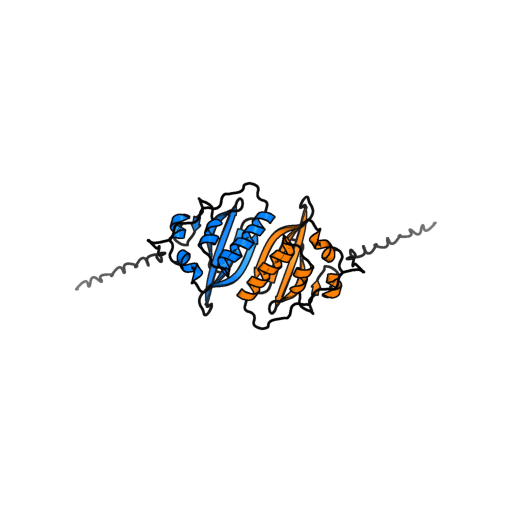391 1 96.38 106 SER A C 1
ATOM 826 O O . SER A 1 106 ? 1.109 1.585 -6.398 1 96.38 106 SER A O 1
ATOM 828 N N . SER A 1 107 ? -0.302 -0.166 -6.559 1 97 107 SER A N 1
ATOM 829 C CA . SER A 1 107 ? -1.502 0.664 -6.535 1 97 107 SER A CA 1
ATOM 830 C C . SER A 1 107 ? -2.734 -0.154 -6.16 1 97 107 SER A C 1
ATOM 832 O O . SER A 1 107 ? -2.756 -1.372 -6.352 1 97 107 SER A O 1
ATOM 834 N N . PHE A 1 108 ? -3.68 0.521 -5.609 1 97.75 108 PHE A N 1
ATOM 835 C CA . PHE A 1 108 ? -5.008 -0.015 -5.34 1 97.75 108 PHE A CA 1
ATOM 836 C C . PHE A 1 108 ? -6.078 1.033 -5.617 1 97.75 108 PHE A C 1
ATOM 838 O O . PHE A 1 108 ? -5.988 2.164 -5.137 1 97.75 108 PHE A O 1
ATOM 845 N N . SER A 1 109 ? -7.059 0.649 -6.422 1 96.06 109 SER A N 1
ATOM 846 C CA . SER A 1 109 ? -8.227 1.476 -6.727 1 96.06 109 SER A CA 1
ATOM 847 C C . SER A 1 109 ? -9.359 0.638 -7.309 1 96.06 109 SER A C 1
ATOM 849 O O . SER A 1 109 ? -9.125 -0.24 -8.141 1 96.06 109 SER A O 1
ATOM 851 N N . ASN A 1 110 ? -10.617 0.922 -6.773 1 93.06 110 ASN A N 1
ATOM 852 C CA . ASN A 1 110 ? -11.82 0.312 -7.332 1 93.06 110 ASN A CA 1
ATOM 853 C C . ASN A 1 110 ? -11.703 -1.209 -7.379 1 93.06 110 ASN A C 1
ATOM 855 O O . ASN A 1 110 ? -11.992 -1.826 -8.406 1 93.06 110 ASN A O 1
ATOM 859 N N . GLY A 1 111 ? -11.234 -1.818 -6.379 1 95.12 111 GLY A N 1
ATOM 860 C CA . GLY A 1 111 ? -11.188 -3.266 -6.23 1 95.12 111 GLY A CA 1
ATOM 861 C C . GLY A 1 111 ? -10.062 -3.912 -7.012 1 95.12 111 GLY A C 1
ATOM 862 O O . GLY A 1 111 ? -10.039 -5.133 -7.188 1 95.12 111 GLY A O 1
ATOM 863 N N . ARG A 1 112 ? -9.125 -3.074 -7.535 1 97.44 112 ARG A N 1
ATOM 864 C CA . ARG A 1 112 ? -7.984 -3.598 -8.281 1 97.44 112 ARG A CA 1
ATOM 865 C C . ARG A 1 112 ? -6.668 -3.213 -7.609 1 97.44 112 ARG A C 1
ATOM 867 O O . ARG A 1 112 ? -6.477 -2.057 -7.219 1 97.44 112 ARG A O 1
ATOM 874 N N . ALA A 1 113 ? -5.867 -4.223 -7.43 1 98.12 113 ALA A N 1
ATOM 875 C CA . ALA A 1 113 ? -4.523 -3.986 -6.918 1 98.12 113 ALA A CA 1
ATOM 876 C C . ALA A 1 113 ? -3.465 -4.359 -7.953 1 98.12 113 ALA A C 1
ATOM 878 O O . ALA A 1 113 ? -3.604 -5.359 -8.656 1 98.12 113 ALA A O 1
ATOM 879 N N . HIS A 1 114 ? -2.449 -3.514 -8.062 1 97.81 114 HIS A N 1
ATOM 880 C CA . HIS A 1 114 ? -1.269 -3.768 -8.883 1 97.81 114 HIS A CA 1
ATOM 881 C C . HIS A 1 114 ? -0.001 -3.775 -8.031 1 97.81 114 HIS A C 1
ATOM 883 O O . HIS A 1 114 ? 0.156 -2.943 -7.133 1 97.81 114 HIS A O 1
ATOM 889 N N . VAL A 1 115 ? 0.867 -4.73 -8.344 1 97.56 115 VAL A N 1
ATOM 890 C CA . VAL A 1 115 ? 2.215 -4.684 -7.789 1 97.56 115 VAL A CA 1
ATOM 891 C C . VAL A 1 115 ? 3.238 -4.934 -8.891 1 97.56 115 VAL A C 1
ATOM 893 O O . VAL A 1 115 ? 2.979 -5.691 -9.828 1 97.56 115 VAL A O 1
ATOM 896 N N . ALA A 1 116 ? 4.41 -4.273 -8.781 1 96.69 116 ALA A N 1
ATOM 897 C CA . ALA A 1 116 ? 5.566 -4.496 -9.648 1 96.69 116 ALA A CA 1
ATOM 898 C C . ALA A 1 116 ? 6.82 -4.766 -8.828 1 96.69 116 ALA A C 1
ATOM 900 O O . ALA A 1 116 ? 6.93 -4.32 -7.684 1 96.69 116 ALA A O 1
ATOM 901 N N . TYR A 1 117 ? 7.695 -5.527 -9.438 1 96.31 117 TYR A N 1
ATOM 902 C CA . TYR A 1 117 ? 8.93 -5.875 -8.75 1 96.31 117 TYR A CA 1
ATOM 903 C C . TYR A 1 117 ? 10.031 -6.219 -9.742 1 96.31 117 TYR A C 1
ATOM 905 O O . TYR A 1 117 ? 9.75 -6.656 -10.859 1 96.31 117 TYR A O 1
ATOM 913 N N . ASP A 1 118 ? 11.203 -6.031 -9.367 1 95.5 118 ASP A N 1
ATOM 914 C CA . ASP A 1 118 ? 12.383 -6.492 -10.094 1 95.5 118 ASP A CA 1
ATOM 915 C C . ASP A 1 118 ? 12.758 -7.914 -9.68 1 95.5 118 ASP A C 1
ATOM 917 O O . ASP A 1 118 ? 12.508 -8.328 -8.547 1 95.5 118 ASP A O 1
ATOM 921 N N . LEU A 1 119 ? 13.297 -8.586 -10.625 1 95.56 119 LEU A N 1
ATOM 922 C CA . LEU A 1 119 ? 13.664 -9.977 -10.398 1 95.56 119 LEU A CA 1
ATOM 923 C C . LEU A 1 119 ? 15.172 -10.18 -10.539 1 95.56 119 LEU A C 1
ATOM 925 O O . LEU A 1 119 ? 15.805 -9.547 -11.398 1 95.56 119 LEU A O 1
ATOM 929 N N . GLY A 1 120 ? 15.695 -11.156 -9.75 1 95.12 120 GLY A N 1
ATOM 930 C CA . GLY A 1 120 ? 17.109 -11.523 -9.812 1 95.12 120 GLY A CA 1
ATOM 931 C C . GLY A 1 120 ? 17.984 -10.688 -8.898 1 95.12 120 GLY A C 1
ATOM 932 O O . GLY A 1 120 ? 17.625 -9.562 -8.555 1 95.12 120 GLY A O 1
ATOM 933 N N . PRO A 1 121 ? 19.109 -11.289 -8.594 1 92.69 121 PRO A N 1
ATOM 934 C CA . PRO A 1 121 ? 20 -10.562 -7.68 1 92.69 121 PRO A CA 1
ATOM 935 C C . PRO A 1 121 ? 20.469 -9.234 -8.258 1 92.69 121 PRO A C 1
ATOM 937 O O . PRO A 1 121 ? 20.75 -8.297 -7.504 1 92.69 121 PRO A O 1
ATOM 940 N N . GLN A 1 122 ? 20.531 -9.156 -9.625 1 94.5 122 GLN A N 1
ATOM 941 C CA . GLN A 1 122 ? 20.969 -7.93 -10.266 1 94.5 122 GLN A CA 1
ATOM 942 C C . GLN A 1 122 ? 19.797 -7.008 -10.57 1 94.5 122 GLN A C 1
ATOM 944 O O . GLN A 1 122 ? 19.984 -5.883 -11.039 1 94.5 122 GLN A O 1
ATOM 949 N N . ARG A 1 123 ? 18.547 -7.492 -10.297 1 93.5 123 ARG A N 1
ATOM 950 C CA . ARG A 1 123 ? 17.312 -6.727 -10.422 1 93.5 123 ARG A CA 1
ATOM 951 C C . ARG A 1 123 ? 17.078 -6.277 -11.859 1 93.5 123 ARG A C 1
ATOM 953 O O . ARG A 1 123 ? 16.609 -5.16 -12.102 1 93.5 123 ARG A O 1
ATOM 960 N N . THR A 1 124 ? 17.453 -7.129 -12.812 1 94.19 124 THR A N 1
ATOM 961 C CA . THR A 1 124 ? 17.344 -6.754 -14.219 1 94.19 124 THR A CA 1
ATOM 962 C C . THR A 1 124 ? 16.031 -7.246 -14.812 1 94.19 124 THR A C 1
ATOM 964 O O . THR A 1 124 ? 15.594 -6.762 -15.859 1 94.19 124 THR A O 1
ATOM 967 N N . GLY A 1 125 ? 15.461 -8.281 -14.211 1 94.19 125 GLY A N 1
ATOM 968 C CA . GLY A 1 125 ? 14.125 -8.688 -14.633 1 94.19 125 GLY A CA 1
ATOM 969 C C . GLY A 1 125 ? 13.023 -7.82 -14.055 1 94.19 125 GLY A C 1
ATOM 970 O O . GLY A 1 125 ? 13.117 -7.371 -12.914 1 94.19 125 GLY A O 1
ATOM 971 N N . HIS A 1 126 ? 12.008 -7.523 -14.891 1 95.25 126 HIS A N 1
ATOM 972 C CA . HIS A 1 126 ? 10.867 -6.734 -14.445 1 95.25 126 HIS A CA 1
ATOM 973 C C . HIS A 1 126 ? 9.562 -7.496 -14.633 1 95.25 126 HIS A C 1
ATOM 975 O O . HIS A 1 126 ? 9.305 -8.047 -15.711 1 95.25 126 HIS A O 1
ATOM 981 N N . ALA A 1 127 ? 8.773 -7.598 -13.594 1 95.12 127 ALA A N 1
ATOM 982 C CA . ALA A 1 127 ? 7.492 -8.289 -13.641 1 95.12 127 ALA A CA 1
ATOM 983 C C . ALA A 1 127 ? 6.469 -7.613 -12.734 1 95.12 127 ALA A C 1
ATOM 985 O O . ALA A 1 127 ? 6.801 -6.684 -12 1 95.12 127 ALA A O 1
ATOM 986 N N . GLY A 1 128 ? 5.25 -7.949 -12.891 1 96 128 GLY A N 1
ATOM 987 C CA . GLY A 1 128 ? 4.168 -7.465 -12.055 1 96 128 GLY A CA 1
ATOM 988 C C . GLY A 1 128 ? 2.943 -8.359 -12.086 1 96 128 GLY A C 1
ATOM 989 O O . GLY A 1 128 ? 2.871 -9.297 -12.883 1 96 128 GLY A O 1
ATOM 990 N N . ASP A 1 129 ? 2.055 -8.078 -11.156 1 97.5 129 ASP A N 1
ATOM 991 C CA . ASP A 1 129 ? 0.783 -8.789 -11.062 1 97.5 129 ASP A CA 1
ATOM 992 C C . ASP A 1 129 ? -0.373 -7.816 -10.836 1 97.5 129 ASP A C 1
ATOM 994 O O . ASP A 1 129 ? -0.243 -6.859 -10.062 1 97.5 129 ASP A O 1
ATOM 998 N N . ASP A 1 130 ? -1.428 -8.086 -11.508 1 98.31 130 ASP A N 1
ATOM 999 C CA . ASP A 1 130 ? -2.713 -7.453 -11.227 1 98.31 130 ASP A CA 1
ATOM 1000 C C . ASP A 1 130 ? -3.645 -8.414 -10.492 1 98.31 130 ASP A C 1
ATOM 1002 O O . ASP A 1 130 ? -3.764 -9.578 -10.867 1 98.31 130 ASP A O 1
ATOM 1006 N N . PHE A 1 131 ? -4.285 -7.855 -9.492 1 98.69 131 PHE A N 1
ATOM 1007 C CA . PHE A 1 131 ? -5.238 -8.633 -8.711 1 98.69 131 PHE A CA 1
ATOM 1008 C C . PHE A 1 131 ? -6.605 -7.953 -8.703 1 98.69 131 PHE A C 1
ATOM 1010 O O . PHE A 1 131 ? -6.699 -6.73 -8.586 1 98.69 131 PHE A O 1
ATOM 1017 N N . VAL A 1 132 ? -7.672 -8.734 -8.836 1 98.44 132 VAL A N 1
ATOM 1018 C CA . VAL A 1 132 ? -9.039 -8.234 -8.695 1 98.44 132 VAL A CA 1
ATOM 1019 C C . VAL A 1 132 ? -9.625 -8.703 -7.371 1 98.44 132 VAL A C 1
ATOM 1021 O O . VAL A 1 132 ? -9.641 -9.906 -7.078 1 98.44 132 VAL A O 1
ATOM 1024 N N . TRP A 1 133 ? -10.062 -7.812 -6.656 1 98.12 133 TRP A N 1
ATOM 1025 C CA . TRP A 1 133 ? -10.641 -8.062 -5.344 1 98.12 133 TRP A CA 1
ATOM 1026 C C . TRP A 1 133 ? -12.156 -7.957 -5.387 1 98.12 133 TRP A C 1
ATOM 1028 O O . TRP A 1 133 ? -12.703 -7.055 -6.027 1 98.12 133 TRP A O 1
ATOM 1038 N N . LYS A 1 134 ? -12.805 -8.844 -4.816 1 96.81 134 LYS A N 1
ATOM 1039 C CA . LYS A 1 134 ? -14.25 -8.836 -4.629 1 96.81 134 LYS A CA 1
ATOM 1040 C C . LYS A 1 134 ? -14.633 -9.422 -3.275 1 96.81 134 LYS A C 1
ATOM 1042 O O . LYS A 1 134 ? -14.156 -10.492 -2.9 1 96.81 134 LYS A O 1
ATOM 1047 N N . ASP A 1 135 ? -15.461 -8.695 -2.496 1 97.19 135 ASP A N 1
ATOM 1048 C CA . ASP A 1 135 ? -15.992 -9.156 -1.214 1 97.19 135 ASP A CA 1
ATOM 1049 C C . ASP A 1 135 ? -14.867 -9.594 -0.281 1 97.19 135 ASP A C 1
ATOM 1051 O O . ASP A 1 135 ? -14.984 -10.617 0.403 1 97.19 135 ASP A O 1
ATOM 1055 N N . GLY A 1 136 ? -13.719 -8.914 -0.352 1 97.12 136 GLY A N 1
ATOM 1056 C CA . GLY A 1 136 ? -12.609 -9.117 0.566 1 97.12 136 GLY A CA 1
ATOM 1057 C C . GLY A 1 136 ? -11.695 -10.258 0.151 1 97.12 136 GLY A C 1
ATOM 1058 O O . GLY A 1 136 ? -10.797 -10.641 0.901 1 97.12 136 GLY A O 1
ATOM 1059 N N . CYS A 1 137 ? -11.875 -10.836 -1.025 1 98.62 137 CYS A N 1
ATOM 1060 C CA . CYS A 1 137 ? -11.031 -11.914 -1.539 1 98.62 137 CYS A CA 1
ATOM 1061 C C . CYS A 1 137 ? -10.469 -11.555 -2.908 1 98.62 137 CYS A C 1
ATOM 1063 O O . CYS A 1 137 ? -11.039 -10.742 -3.631 1 98.62 137 CYS A O 1
ATOM 1065 N N . ILE A 1 138 ? -9.375 -12.141 -3.229 1 98.81 138 ILE A N 1
ATOM 1066 C CA . ILE A 1 138 ? -8.859 -12.055 -4.59 1 98.81 138 ILE A CA 1
ATOM 1067 C C . ILE A 1 138 ? -9.523 -13.117 -5.461 1 98.81 138 ILE A C 1
ATOM 1069 O O . ILE A 1 138 ? -9.43 -14.312 -5.18 1 98.81 138 ILE A O 1
ATOM 1073 N N . ILE A 1 139 ? -10.133 -12.688 -6.531 1 98.75 139 ILE A N 1
ATOM 1074 C CA . ILE A 1 139 ? -10.867 -13.633 -7.363 1 98.75 139 ILE A CA 1
ATOM 1075 C C . ILE A 1 139 ? -10.078 -13.914 -8.641 1 98.75 139 ILE A C 1
ATOM 1077 O O . ILE A 1 139 ? -10.344 -14.898 -9.336 1 98.75 139 ILE A O 1
ATOM 1081 N N . SER A 1 140 ? -9.125 -13.039 -8.953 1 98.75 140 SER A N 1
ATOM 1082 C CA . SER A 1 140 ? -8.297 -13.32 -10.125 1 98.75 140 SER A CA 1
ATOM 1083 C C . SER A 1 140 ? -6.965 -12.586 -10.055 1 98.75 140 SER A C 1
ATOM 1085 O O . SER A 1 140 ? -6.848 -11.562 -9.375 1 98.75 140 SER A O 1
ATOM 1087 N N . GLU A 1 141 ? -6.012 -13.094 -10.695 1 98.5 141 GLU A N 1
ATOM 1088 C CA . GLU A 1 141 ? -4.672 -12.539 -10.883 1 98.5 141 GLU A CA 1
ATOM 1089 C C . GLU A 1 141 ? -4.238 -12.633 -12.344 1 98.5 141 GLU A C 1
ATOM 1091 O O . GLU A 1 141 ? -4.527 -13.617 -13.023 1 98.5 141 GLU A O 1
ATOM 1096 N N . GLN A 1 142 ? -3.594 -11.641 -12.797 1 97.31 142 GLN A N 1
ATOM 1097 C CA . GLN A 1 142 ? -2.98 -11.625 -14.117 1 97.31 142 GLN A CA 1
ATOM 1098 C C . GLN A 1 142 ? -1.55 -11.102 -14.055 1 97.31 142 GLN A C 1
ATOM 1100 O O . GLN A 1 142 ? -1.301 -10.031 -13.492 1 97.31 142 GLN A O 1
ATOM 1105 N N . GLN A 1 143 ? -0.635 -11.875 -14.578 1 93.31 143 GLN A N 1
ATOM 1106 C CA . GLN A 1 143 ? 0.741 -11.398 -14.664 1 93.31 143 GLN A CA 1
ATOM 1107 C C . GLN A 1 143 ? 0.865 -10.258 -15.672 1 93.31 143 GLN A C 1
ATOM 1109 O O . GLN A 1 143 ? 0.255 -10.297 -16.734 1 93.31 143 GLN A O 1
ATOM 1114 N N . THR A 1 144 ? 1.598 -9.281 -15.227 1 89.44 144 THR A N 1
ATOM 1115 C CA . THR A 1 144 ? 1.842 -8.141 -16.109 1 89.44 144 THR A CA 1
ATOM 1116 C C . THR A 1 144 ? 3.336 -7.957 -16.359 1 89.44 144 THR A C 1
ATOM 1118 O O . THR A 1 144 ? 4.164 -8.562 -15.672 1 89.44 144 THR A O 1
ATOM 1121 N N . ARG A 1 145 ? 3.732 -7.223 -17.562 1 77.44 145 ARG A N 1
ATOM 1122 C CA . ARG A 1 145 ? 5.121 -6.871 -17.844 1 77.44 145 ARG A CA 1
ATOM 1123 C C . ARG A 1 145 ? 5.453 -5.488 -17.281 1 77.44 145 ARG A C 1
ATOM 1125 O O . ARG A 1 145 ? 4.762 -4.512 -17.578 1 77.44 145 ARG A O 1
ATOM 1132 N N . SER A 1 146 ? 5.574 -5.395 -15.969 1 65.75 146 SER A N 1
ATOM 1133 C CA . SER A 1 146 ? 5.902 -4.082 -15.422 1 65.75 146 SER A CA 1
ATOM 1134 C C . SER A 1 146 ? 7.23 -3.57 -15.961 1 65.75 146 SER A C 1
ATOM 1136 O O . SER A 1 146 ? 8.086 -4.359 -16.359 1 65.75 146 SER A O 1
ATOM 1138 N N . MET B 1 1 ? -32.125 72.125 -15.289 1 35.56 1 MET B N 1
ATOM 1139 C CA . MET B 1 1 ? -31.562 70.812 -15.672 1 35.56 1 MET B CA 1
ATOM 1140 C C . MET B 1 1 ? -30.688 70.25 -14.555 1 35.56 1 MET B C 1
ATOM 1142 O O . MET B 1 1 ? -29.641 70.812 -14.234 1 35.56 1 MET B O 1
ATOM 1146 N N . ARG B 1 2 ? -31.359 69.625 -13.469 1 53.03 2 ARG B N 1
ATOM 1147 C CA . ARG B 1 2 ? -30.766 69 -12.297 1 53.03 2 ARG B CA 1
ATOM 1148 C C . ARG B 1 2 ? -29.953 67.812 -12.703 1 53.03 2 ARG B C 1
ATOM 1150 O O . ARG B 1 2 ? -30.469 66.875 -13.367 1 53.03 2 ARG B O 1
ATOM 1157 N N . ALA B 1 3 ? -28.641 67.875 -13.023 1 52 3 ALA B N 1
ATOM 1158 C CA . ALA B 1 3 ? -27.688 66.812 -13.227 1 52 3 ALA B CA 1
ATOM 1159 C C . ALA B 1 3 ? -27.703 65.812 -12.062 1 52 3 ALA B C 1
ATOM 1161 O O . ALA B 1 3 ? -27.422 66.188 -10.922 1 52 3 ALA B O 1
ATOM 1162 N N . SER B 1 4 ? -28.562 64.75 -12.117 1 47.25 4 SER B N 1
ATOM 1163 C CA . SER B 1 4 ? -28.562 63.656 -11.148 1 47.25 4 SER B CA 1
ATOM 1164 C C . SER B 1 4 ? -27.266 62.875 -11.219 1 47.25 4 SER B C 1
ATOM 1166 O O . SER B 1 4 ? -26.938 62.281 -12.258 1 47.25 4 SER B O 1
ATOM 1168 N N . PHE B 1 5 ? -26.25 63.25 -10.523 1 43.47 5 PHE B N 1
ATOM 1169 C CA . PHE B 1 5 ? -25.031 62.469 -10.398 1 43.47 5 PHE B CA 1
ATOM 1170 C C . PHE B 1 5 ? -25.344 61.094 -9.781 1 43.47 5 PHE B C 1
ATOM 1172 O O . PHE B 1 5 ? -25.938 61 -8.711 1 43.47 5 PHE B O 1
ATOM 1179 N N . PHE B 1 6 ? -25.438 60.031 -10.625 1 49.56 6 PHE B N 1
ATOM 1180 C CA . PHE B 1 6 ? -25.562 58.625 -10.18 1 49.56 6 PHE B CA 1
ATOM 1181 C C . PHE B 1 6 ? -24.297 58.188 -9.461 1 49.56 6 PHE B C 1
ATOM 1183 O O . PHE B 1 6 ? -23.203 58.219 -10.031 1 49.56 6 PHE B O 1
ATOM 1190 N N . ALA B 1 7 ? -24.203 58.188 -8.164 1 45 7 ALA B N 1
ATOM 1191 C CA . ALA B 1 7 ? -23.109 57.625 -7.375 1 45 7 ALA B CA 1
ATOM 1192 C C . ALA B 1 7 ? -23.016 56.125 -7.594 1 45 7 ALA B C 1
ATOM 1194 O O . ALA B 1 7 ? -23.969 55.375 -7.363 1 45 7 ALA B O 1
ATOM 1195 N N . VAL B 1 8 ? -22.156 55.688 -8.539 1 46.78 8 VAL B N 1
ATOM 1196 C CA . VAL B 1 8 ? -21.797 54.281 -8.719 1 46.78 8 VAL B CA 1
ATOM 1197 C C . VAL B 1 8 ? -21.156 53.75 -7.441 1 46.78 8 VAL B C 1
ATOM 1199 O O . VAL B 1 8 ? -20.094 54.219 -7.027 1 46.78 8 VAL B O 1
ATOM 1202 N N . ALA B 1 9 ? -21.922 53.156 -6.562 1 49.53 9 ALA B N 1
ATOM 1203 C CA . ALA B 1 9 ? -21.375 52.438 -5.414 1 49.53 9 ALA B CA 1
ATOM 1204 C C . ALA B 1 9 ? -20.406 51.344 -5.863 1 49.53 9 ALA B C 1
ATOM 1206 O O . ALA B 1 9 ? -20.781 50.406 -6.598 1 49.53 9 ALA B O 1
ATOM 1207 N N . VAL B 1 10 ? -19.109 51.531 -5.855 1 44.09 10 VAL B N 1
ATOM 1208 C CA . VAL B 1 10 ? -18.109 50.5 -6.023 1 44.09 10 VAL B CA 1
ATOM 1209 C C . VAL B 1 10 ? -18.266 49.438 -4.93 1 44.09 10 VAL B C 1
ATOM 1211 O O . VAL B 1 10 ? -18.125 49.75 -3.742 1 44.09 10 VAL B O 1
ATOM 1214 N N . ALA B 1 11 ? -19.031 48.375 -5.188 1 47.5 11 ALA B N 1
ATOM 1215 C CA . ALA B 1 11 ? -19.047 47.219 -4.312 1 47.5 11 ALA B CA 1
ATOM 1216 C C . ALA B 1 11 ? -17.625 46.75 -4.008 1 47.5 11 ALA B C 1
ATOM 1218 O O . ALA B 1 11 ? -16.875 46.406 -4.922 1 47.5 11 ALA B O 1
ATOM 1219 N N . ALA B 1 12 ? -17.078 47.062 -2.902 1 49.09 12 ALA B N 1
ATOM 1220 C CA . ALA B 1 12 ? -15.867 46.438 -2.383 1 49.09 12 ALA B CA 1
ATOM 1221 C C . ALA B 1 12 ? -15.922 44.906 -2.506 1 49.09 12 ALA B C 1
ATOM 1223 O O . ALA B 1 12 ? -16.859 44.281 -2.01 1 49.09 12 ALA B O 1
ATOM 1224 N N . ALA B 1 13 ? -15.367 44.312 -3.51 1 48.38 13 ALA B N 1
ATOM 1225 C CA . ALA B 1 13 ? -15.141 42.875 -3.543 1 48.38 13 ALA B CA 1
ATOM 1226 C C . ALA B 1 13 ? -14.539 42.375 -2.229 1 48.38 13 ALA B C 1
ATOM 1228 O O . ALA B 1 13 ? -13.422 42.75 -1.873 1 48.38 13 ALA B O 1
ATOM 1229 N N . ALA B 1 14 ? -15.336 42.031 -1.312 1 44.31 14 ALA B N 1
ATOM 1230 C CA . ALA B 1 14 ? -14.812 41.312 -0.162 1 44.31 14 ALA B CA 1
ATOM 1231 C C . ALA B 1 14 ? -13.781 40.25 -0.596 1 44.31 14 ALA B C 1
ATOM 1233 O O . ALA B 1 14 ? -14.086 39.375 -1.403 1 44.31 14 ALA B O 1
ATOM 1234 N N . VAL B 1 15 ? -12.516 40.531 -0.72 1 45.59 15 VAL B N 1
ATOM 1235 C CA . VAL B 1 15 ? -11.516 39.5 -0.83 1 45.59 15 VAL B CA 1
ATOM 1236 C C . VAL B 1 15 ? -11.898 38.312 0.066 1 45.59 15 VAL B C 1
ATOM 1238 O O . VAL B 1 15 ? -11.969 38.469 1.289 1 45.59 15 VAL B O 1
ATOM 1241 N N . GLN B 1 16 ? -12.852 37.5 -0.315 1 48.41 16 GLN B N 1
ATOM 1242 C CA . GLN B 1 16 ? -13.031 36.25 0.451 1 48.41 16 GLN B CA 1
ATOM 1243 C C . GLN B 1 16 ? -11.711 35.75 1.015 1 48.41 16 GLN B C 1
ATOM 1245 O O . GLN B 1 16 ? -10.766 35.5 0.262 1 48.41 16 GLN B O 1
ATOM 1250 N N . ALA B 1 17 ? -11.32 36.219 2.199 1 49.66 17 ALA B N 1
ATOM 1251 C CA . ALA B 1 17 ? -10.148 35.75 2.949 1 49.66 17 ALA B CA 1
ATOM 1252 C C . ALA B 1 17 ? -9.93 34.25 2.787 1 49.66 17 ALA B C 1
ATOM 1254 O O . ALA B 1 17 ? -10.891 33.5 2.666 1 49.66 17 ALA B O 1
ATOM 1255 N N . ALA B 1 18 ? -8.828 33.844 2.135 1 55.84 18 ALA B N 1
ATOM 1256 C CA . ALA B 1 18 ? -8.422 32.438 2.014 1 55.84 18 ALA B CA 1
ATOM 1257 C C . ALA B 1 18 ? -8.719 31.672 3.297 1 55.84 18 ALA B C 1
ATOM 1259 O O . ALA B 1 18 ? -8.672 32.219 4.391 1 55.84 18 ALA B O 1
ATOM 1260 N N . PRO B 1 19 ? -9.539 30.594 3.244 1 60.03 19 PRO B N 1
ATOM 1261 C CA . PRO B 1 19 ? -9.82 29.828 4.461 1 60.03 19 PRO B CA 1
ATOM 1262 C C . PRO B 1 19 ? -8.602 29.703 5.371 1 60.03 19 PRO B C 1
ATOM 1264 O O . PRO B 1 19 ? -7.496 29.453 4.887 1 60.03 19 PRO B O 1
ATOM 1267 N N . VAL B 1 20 ? -8.602 30.266 6.484 1 71.06 20 VAL B N 1
ATOM 1268 C CA . VAL B 1 20 ? -7.539 30.297 7.488 1 71.06 20 VAL B CA 1
ATOM 1269 C C . VAL B 1 20 ? -7.348 28.891 8.07 1 71.06 20 VAL B C 1
ATOM 1271 O O . VAL B 1 20 ? -8.312 28.25 8.5 1 71.06 20 VAL B O 1
ATOM 1274 N N . ILE B 1 21 ? -6.203 28.188 7.738 1 79.75 21 ILE B N 1
ATOM 1275 C CA . ILE B 1 21 ? -5.836 26.953 8.422 1 79.75 21 ILE B CA 1
ATOM 1276 C C . ILE B 1 21 ? -5.543 27.25 9.891 1 79.75 21 ILE B C 1
ATOM 1278 O O . ILE B 1 21 ? -4.664 28.047 10.203 1 79.75 21 ILE B O 1
ATOM 1282 N N . GLU B 1 22 ? -6.391 26.719 10.812 1 88.19 22 GLU B N 1
ATOM 1283 C CA . GLU B 1 22 ? -6.273 26.922 12.25 1 88.19 22 GLU B CA 1
ATOM 1284 C C . GLU B 1 22 ? -5.105 26.141 12.828 1 88.19 22 GLU B C 1
ATOM 1286 O O . GLU B 1 22 ? -4.891 24.984 12.461 1 88.19 22 GLU B O 1
ATOM 1291 N N . THR B 1 23 ? -4.293 26.766 13.734 1 91.38 23 THR B N 1
ATOM 1292 C CA . THR B 1 23 ? -3.213 26.109 14.453 1 91.38 23 THR B CA 1
ATOM 1293 C C . THR B 1 23 ? -3.486 26.109 15.961 1 91.38 23 THR B C 1
ATOM 1295 O O . THR B 1 23 ? -4.133 27.031 16.469 1 91.38 23 THR B O 1
ATOM 1298 N N . ARG B 1 24 ? -3.061 25.078 16.625 1 92.56 24 ARG B N 1
ATOM 1299 C CA . ARG B 1 24 ? -3.217 24.969 18.062 1 92.56 24 ARG B CA 1
ATOM 1300 C C . ARG B 1 24 ? -1.979 25.484 18.797 1 92.56 24 ARG B C 1
ATOM 1302 O O . ARG B 1 24 ? -0.853 25.266 18.344 1 92.56 24 ARG B O 1
ATOM 1309 N N . GLN B 1 25 ? -2.133 26.141 19.891 1 90.06 25 GLN B N 1
ATOM 1310 C CA . GLN B 1 25 ? -1.027 26.703 20.656 1 90.06 25 GLN B CA 1
ATOM 1311 C C . GLN B 1 25 ? -0.477 25.688 21.656 1 90.06 25 GLN B C 1
ATOM 1313 O O . GLN B 1 25 ? 0.726 25.672 21.922 1 90.06 25 GLN B O 1
ATOM 1318 N N . ASP B 1 26 ? -1.351 24.812 22.234 1 92.44 26 ASP B N 1
ATOM 1319 C CA . ASP B 1 26 ? -0.926 23.844 23.25 1 92.44 26 ASP B CA 1
ATOM 1320 C C . ASP B 1 26 ? -0.938 22.422 22.688 1 92.44 26 ASP B C 1
ATOM 1322 O O . ASP B 1 26 ? -1.899 21.672 22.891 1 92.44 26 ASP B O 1
ATOM 1326 N N . VAL B 1 27 ? 0.197 22.141 21.984 1 95.62 27 VAL B N 1
ATOM 1327 C CA . VAL B 1 27 ? 0.298 20.781 21.438 1 95.62 27 VAL B CA 1
ATOM 1328 C C . VAL B 1 27 ? 1.442 20.031 22.125 1 95.62 27 VAL B C 1
ATOM 1330 O O . VAL B 1 27 ? 2.363 20.656 22.656 1 95.62 27 VAL B O 1
ATOM 1333 N N . PRO B 1 28 ? 1.348 18.703 22.203 1 96.62 28 PRO B N 1
ATOM 1334 C CA . PRO B 1 28 ? 2.467 17.922 22.75 1 96.62 28 PRO B CA 1
ATOM 1335 C C . PRO B 1 28 ? 3.77 18.156 21.984 1 96.62 28 PRO B C 1
ATOM 1337 O O . PRO B 1 28 ? 3.752 18.703 20.875 1 96.62 28 PRO B O 1
ATOM 1340 N N . PRO B 1 29 ? 4.895 17.797 22.625 1 97.69 29 PRO B N 1
ATOM 1341 C CA . PRO B 1 29 ? 6.156 17.922 21.875 1 97.69 29 PRO B CA 1
ATOM 1342 C C . PRO B 1 29 ? 6.145 17.141 20.562 1 97.69 29 PRO B C 1
ATOM 1344 O O . PRO B 1 29 ? 5.59 16.031 20.5 1 97.69 29 PRO B O 1
ATOM 1347 N N . ILE B 1 30 ? 6.707 17.734 19.531 1 98.25 30 ILE B N 1
ATOM 1348 C CA . ILE B 1 30 ? 6.781 17.109 18.203 1 98.25 30 ILE B CA 1
ATOM 1349 C C . ILE B 1 30 ? 7.762 15.938 18.25 1 98.25 30 ILE B C 1
ATOM 1351 O O . ILE B 1 30 ? 8.82 16.031 18.891 1 98.25 30 ILE B O 1
ATOM 1355 N N . PRO B 1 31 ? 7.453 14.758 17.656 1 98.56 31 PRO B N 1
ATOM 1356 C CA . PRO B 1 31 ? 8.383 13.633 17.609 1 98.56 31 PRO B CA 1
ATOM 1357 C C . PRO B 1 31 ? 9.656 13.945 16.828 1 98.56 31 PRO B C 1
ATOM 1359 O O . PRO B 1 31 ? 9.688 14.898 16.047 1 98.56 31 PRO B O 1
ATOM 1362 N N . ALA B 1 32 ? 10.711 13.047 17.078 1 98.69 32 ALA B N 1
ATOM 1363 C CA . ALA B 1 32 ? 11.969 13.219 16.344 1 98.69 32 ALA B CA 1
ATOM 1364 C C . ALA B 1 32 ? 11.758 13.055 14.844 1 98.69 32 ALA B C 1
ATOM 1366 O O . ALA B 1 32 ? 10.969 12.219 14.406 1 98.69 32 ALA B O 1
ATOM 1367 N N . ALA B 1 33 ? 12.5 13.828 14.07 1 98.81 33 ALA B N 1
ATOM 1368 C CA . ALA B 1 33 ? 12.414 13.758 12.609 1 98.81 33 ALA B CA 1
ATOM 1369 C C . ALA B 1 33 ? 13.062 12.484 12.086 1 98.81 33 ALA B C 1
ATOM 1371 O O . ALA B 1 33 ? 13.953 11.922 12.727 1 98.81 33 ALA B O 1
ATOM 1372 N N . CYS B 1 34 ? 12.586 12.117 10.922 1 98.75 34 CYS B N 1
ATOM 1373 C CA . CYS B 1 34 ? 13.203 11.023 10.18 1 98.75 34 CYS B CA 1
ATOM 1374 C C . CYS B 1 34 ? 14.633 11.375 9.789 1 98.75 34 CYS B C 1
ATOM 1376 O O . CYS B 1 34 ? 14.898 12.477 9.312 1 98.75 34 CYS B O 1
ATOM 1378 N N . THR B 1 35 ? 15.539 10.453 9.984 1 98.31 35 THR B N 1
ATOM 1379 C CA . THR B 1 35 ? 16.906 10.617 9.523 1 98.31 35 THR B CA 1
ATOM 1380 C C . THR B 1 35 ? 17.094 9.969 8.148 1 98.31 35 THR B C 1
ATOM 1382 O O . THR B 1 35 ? 16.953 8.758 8 1 98.31 35 THR B O 1
ATOM 1385 N N . PRO B 1 36 ? 17.438 10.82 7.176 1 97.56 36 PRO B N 1
ATOM 1386 C CA . PRO B 1 36 ? 17.625 10.25 5.836 1 97.56 36 PRO B CA 1
ATOM 1387 C C . PRO B 1 36 ? 18.719 9.18 5.801 1 97.56 36 PRO B C 1
ATOM 1389 O O . PRO B 1 36 ? 19.734 9.297 6.5 1 97.56 36 PRO B O 1
ATOM 1392 N N . ALA B 1 37 ? 18.469 8.141 5.043 1 96.81 37 ALA B N 1
ATOM 1393 C CA . ALA B 1 37 ? 19.422 7.082 4.762 1 96.81 37 ALA B CA 1
ATOM 1394 C C . ALA B 1 37 ? 19.812 7.062 3.285 1 96.81 37 ALA B C 1
ATOM 1396 O O . ALA B 1 37 ? 19.297 6.254 2.512 1 96.81 37 ALA B O 1
ATOM 1397 N N . PRO B 1 38 ? 20.828 7.855 2.941 1 93.88 38 PRO B N 1
ATOM 1398 C CA . PRO B 1 38 ? 21.203 7.914 1.526 1 93.88 38 PRO B CA 1
ATOM 1399 C C . PRO B 1 38 ? 21.516 6.535 0.947 1 93.88 38 PRO B C 1
ATOM 1401 O O . PRO B 1 38 ? 22.172 5.719 1.606 1 93.88 38 PRO B O 1
ATOM 1404 N N . GLY B 1 39 ? 21.016 6.219 -0.162 1 89.94 39 GLY B N 1
ATOM 1405 C CA . GLY B 1 39 ? 21.328 4.969 -0.842 1 89.94 39 GLY B CA 1
ATOM 1406 C C . GLY B 1 39 ? 20.328 3.867 -0.542 1 89.94 39 GLY B C 1
ATOM 1407 O O . GLY B 1 39 ? 20.453 2.752 -1.05 1 89.94 39 GLY B O 1
ATOM 1408 N N . LEU B 1 40 ? 19.359 4.137 0.307 1 92 40 LEU B N 1
ATOM 1409 C CA . LEU B 1 40 ? 18.312 3.152 0.547 1 92 40 LEU B CA 1
ATOM 1410 C C . LEU B 1 40 ? 17.625 2.756 -0.759 1 92 40 LEU B C 1
ATOM 1412 O O . LEU B 1 40 ? 17.25 3.619 -1.55 1 92 40 LEU B O 1
ATOM 1416 N N . ASP B 1 41 ? 17.469 1.447 -0.971 1 87.56 41 ASP B N 1
ATOM 1417 C CA . ASP B 1 41 ? 16.906 1.038 -2.254 1 87.56 41 ASP B CA 1
ATOM 1418 C C . ASP B 1 41 ? 15.383 1.138 -2.238 1 87.56 41 ASP B C 1
ATOM 1420 O O . ASP B 1 41 ? 14.781 1.373 -1.189 1 87.56 41 ASP B O 1
ATOM 1424 N N . THR B 1 42 ? 14.789 0.962 -3.375 1 86.06 42 THR B N 1
ATOM 1425 C CA . THR B 1 42 ? 13.352 1.159 -3.574 1 86.06 42 THR B CA 1
ATOM 1426 C C . THR B 1 42 ? 12.547 0.135 -2.779 1 86.06 42 THR B C 1
ATOM 1428 O O . THR B 1 42 ? 11.484 0.454 -2.242 1 86.06 42 THR B O 1
ATOM 1431 N N . ALA B 1 43 ? 13.055 -1.073 -2.689 1 89.19 43 ALA B N 1
ATOM 1432 C CA . ALA B 1 43 ? 12.336 -2.107 -1.951 1 89.19 43 ALA B CA 1
ATOM 1433 C C . ALA B 1 43 ? 12.266 -1.771 -0.465 1 89.19 43 ALA B C 1
ATOM 1435 O O . ALA B 1 43 ? 11.211 -1.911 0.159 1 89.19 43 ALA B O 1
ATOM 1436 N N . ALA B 1 44 ? 13.367 -1.318 0.058 1 92.12 44 ALA B N 1
ATOM 1437 C CA . ALA B 1 44 ? 13.375 -0.905 1.459 1 92.12 44 ALA B CA 1
ATOM 1438 C C . ALA B 1 44 ? 12.484 0.315 1.677 1 92.12 44 ALA B C 1
ATOM 1440 O O . ALA B 1 44 ? 11.805 0.421 2.701 1 92.12 44 ALA B O 1
ATOM 1441 N N . THR B 1 45 ? 12.492 1.19 0.718 1 93.69 45 THR B N 1
ATOM 1442 C CA . THR B 1 45 ? 11.594 2.336 0.796 1 93.69 45 THR B CA 1
ATOM 1443 C C . THR B 1 45 ? 10.133 1.88 0.756 1 93.69 45 THR B C 1
ATOM 1445 O O . THR B 1 45 ? 9.297 2.396 1.5 1 93.69 45 THR B O 1
ATOM 1448 N N . TYR B 1 46 ? 9.844 0.957 -0.106 1 93.44 46 TYR B N 1
ATOM 1449 C CA . TYR B 1 46 ? 8.5 0.409 -0.222 1 93.44 46 TYR B CA 1
ATOM 1450 C C . TYR B 1 46 ? 8.023 -0.152 1.111 1 93.44 46 TYR B C 1
ATOM 1452 O O . TYR B 1 46 ? 6.883 0.09 1.521 1 93.44 46 TYR B O 1
ATOM 1460 N N . ASP B 1 47 ? 8.883 -0.877 1.789 1 92.81 47 ASP B N 1
ATOM 1461 C CA . ASP B 1 47 ? 8.539 -1.383 3.115 1 92.81 47 ASP B CA 1
ATOM 1462 C C . ASP B 1 47 ? 8.156 -0.243 4.059 1 92.81 47 ASP B C 1
ATOM 1464 O O . ASP B 1 47 ? 7.164 -0.335 4.781 1 92.81 47 ASP B O 1
ATOM 1468 N N . LYS B 1 48 ? 8.883 0.797 4.027 1 96 48 LYS B N 1
ATOM 1469 C CA . LYS B 1 48 ? 8.594 1.964 4.855 1 96 48 LYS B CA 1
ATOM 1470 C C . LYS B 1 48 ? 7.273 2.617 4.445 1 96 48 LYS B C 1
ATOM 1472 O O . LYS B 1 48 ? 6.516 3.088 5.297 1 96 48 LYS B O 1
ATOM 1477 N N . VAL B 1 49 ? 7 2.643 3.154 1 96.81 49 VAL B N 1
ATOM 1478 C CA . VAL B 1 49 ? 5.762 3.232 2.654 1 96.81 49 VAL B CA 1
ATOM 1479 C C . VAL B 1 49 ? 4.562 2.461 3.199 1 96.81 49 VAL B C 1
ATOM 1481 O O . VAL B 1 49 ? 3.584 3.061 3.652 1 96.81 49 VAL B O 1
ATOM 1484 N N . LEU B 1 50 ? 4.598 1.156 3.26 1 94.38 50 LEU B N 1
ATOM 1485 C CA . LEU B 1 50 ? 3.514 0.34 3.791 1 94.38 50 LEU B CA 1
ATOM 1486 C C . LEU B 1 50 ? 3.299 0.617 5.277 1 94.38 50 LEU B C 1
ATOM 1488 O O . LEU B 1 50 ? 2.162 0.781 5.723 1 94.38 50 LEU B O 1
ATOM 1492 N N . ALA B 1 51 ? 4.406 0.673 5.965 1 95.81 51 ALA B N 1
ATOM 1493 C CA . ALA B 1 51 ? 4.312 0.939 7.398 1 95.81 51 ALA B CA 1
ATOM 1494 C C . ALA B 1 51 ? 3.734 2.324 7.664 1 95.81 51 ALA B C 1
ATOM 1496 O O . ALA B 1 51 ? 2.916 2.498 8.57 1 95.81 51 ALA B O 1
ATOM 1497 N N . PHE B 1 52 ? 4.113 3.297 6.867 1 98.31 52 PHE B N 1
ATOM 1498 C CA . PHE B 1 52 ? 3.59 4.652 6.977 1 98.31 52 PHE B CA 1
ATOM 1499 C C . PHE B 1 52 ? 2.084 4.672 6.742 1 98.31 52 PHE B C 1
ATOM 1501 O O . PHE B 1 52 ? 1.338 5.273 7.52 1 98.31 52 PHE B O 1
ATOM 1508 N N . GLN B 1 53 ? 1.649 4.039 5.652 1 97.5 53 GLN B N 1
ATOM 1509 C CA . GLN B 1 53 ? 0.225 4.035 5.34 1 97.5 53 GLN B CA 1
ATOM 1510 C C . GLN B 1 53 ? -0.587 3.412 6.473 1 97.5 53 GLN B C 1
ATOM 1512 O O . GLN B 1 53 ? -1.686 3.879 6.781 1 97.5 53 GLN B O 1
ATOM 1517 N N . LYS B 1 54 ? -0.031 2.408 7.113 1 94.56 54 LYS B N 1
ATOM 1518 C CA . LYS B 1 54 ? -0.731 1.772 8.227 1 94.56 54 LYS B CA 1
ATOM 1519 C C . LYS B 1 54 ? -0.942 2.754 9.375 1 94.56 54 LYS B C 1
ATOM 1521 O O . LYS B 1 54 ? -2.061 2.906 9.867 1 94.56 54 LYS B O 1
ATOM 1526 N N . VAL B 1 55 ? 0.113 3.416 9.781 1 97.38 55 VAL B N 1
ATOM 1527 C CA . VAL B 1 55 ? 0.021 4.273 10.961 1 97.38 55 VAL B CA 1
ATOM 1528 C C . VAL B 1 55 ? -0.777 5.531 10.625 1 97.38 55 VAL B C 1
ATOM 1530 O O . VAL B 1 55 ? -1.466 6.082 11.484 1 97.38 55 VAL B O 1
ATOM 1533 N N . TYR B 1 56 ? -0.717 6.012 9.352 1 98.06 56 TYR B N 1
ATOM 1534 C CA . TYR B 1 56 ? -1.382 7.238 8.93 1 98.06 56 TYR B CA 1
ATOM 1535 C C . TYR B 1 56 ? -2.867 7 8.68 1 98.06 56 TYR B C 1
ATOM 1537 O O . TYR B 1 56 ? -3.715 7.727 9.203 1 98.06 56 TYR B O 1
ATOM 1545 N N . LEU B 1 57 ? -3.275 5.945 8.023 1 96.44 57 LEU B N 1
ATOM 1546 C CA . LEU B 1 57 ? -4.633 5.801 7.504 1 96.44 57 LEU B CA 1
ATOM 1547 C C . LEU B 1 57 ? -5.469 4.902 8.406 1 96.44 57 LEU B C 1
ATOM 1549 O O . LEU B 1 57 ? -6.695 5.027 8.453 1 96.44 57 LEU B O 1
ATOM 1553 N N . PHE B 1 58 ? -4.824 4.004 9.102 1 93.81 58 PHE B N 1
ATOM 1554 C CA . PHE B 1 58 ? -5.609 3.016 9.836 1 93.81 58 PHE B CA 1
ATOM 1555 C C . PHE B 1 58 ? -5.469 3.221 11.336 1 93.81 58 PHE B C 1
ATOM 1557 O O . PHE B 1 58 ? -6.469 3.344 12.047 1 93.81 58 PHE B O 1
ATOM 1564 N N . ASP B 1 59 ? -4.152 3.297 11.75 1 95.56 59 ASP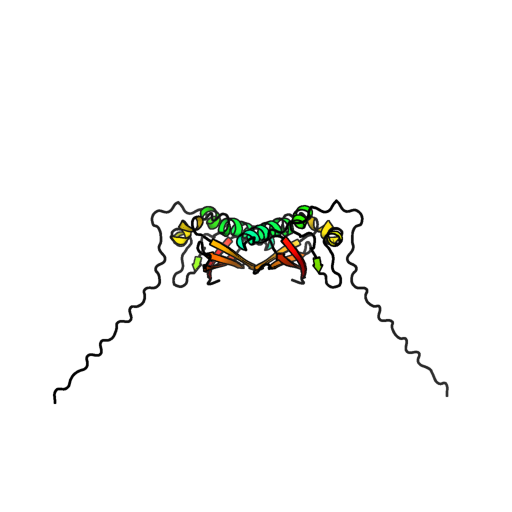 B N 1
ATOM 1565 C CA . ASP B 1 59 ? -3.969 3.551 13.172 1 95.56 59 ASP B CA 1
ATOM 1566 C C . ASP B 1 59 ? -4.293 5 13.516 1 95.56 59 ASP B C 1
ATOM 1568 O O . ASP B 1 59 ? -4.656 5.305 14.656 1 95.56 59 ASP B O 1
ATOM 1572 N N . LYS B 1 60 ? -4.078 5.879 12.594 1 96.88 60 LYS B N 1
ATOM 1573 C CA . LYS B 1 60 ? -4.273 7.32 12.711 1 96.88 60 LYS B CA 1
ATOM 1574 C C . LYS B 1 60 ? -3.514 7.883 13.914 1 96.88 60 LYS B C 1
ATOM 1576 O O . LYS B 1 60 ? -4.051 8.695 14.672 1 96.88 60 LYS B O 1
ATOM 1581 N N . ASP B 1 61 ? -2.357 7.332 14.055 1 97.69 61 ASP B N 1
ATOM 1582 C CA . ASP B 1 61 ? -1.414 7.773 15.078 1 97.69 61 ASP B CA 1
ATOM 1583 C C . ASP B 1 61 ? -0.501 8.875 14.547 1 97.69 61 ASP B C 1
ATOM 1585 O O . ASP B 1 61 ? 0.517 8.594 13.906 1 97.69 61 ASP B O 1
ATOM 1589 N N . ILE B 1 62 ? -0.793 10.07 14.859 1 98 62 ILE B N 1
ATOM 1590 C CA . ILE B 1 62 ? -0.082 11.195 14.258 1 98 62 ILE B CA 1
ATOM 1591 C C . ILE B 1 62 ? 1.338 11.266 14.82 1 98 62 ILE B C 1
ATOM 1593 O O . ILE B 1 62 ? 2.266 11.688 14.125 1 98 62 ILE B O 1
ATOM 1597 N N . THR B 1 63 ? 1.524 10.867 16.062 1 98.31 63 THR B N 1
ATOM 1598 C CA . THR B 1 63 ? 2.867 10.867 16.641 1 98.31 63 THR B CA 1
ATOM 1599 C C . THR B 1 63 ? 3.787 9.938 15.852 1 98.31 63 THR B C 1
ATOM 1601 O O . THR B 1 63 ? 4.891 10.328 15.469 1 98.31 63 THR B O 1
ATOM 1604 N N . GLU B 1 64 ? 3.334 8.711 15.617 1 98.56 64 GLU B N 1
ATOM 1605 C CA . GLU B 1 64 ? 4.125 7.77 14.828 1 98.56 64 GLU B CA 1
ATOM 1606 C C . GLU B 1 64 ? 4.254 8.234 13.383 1 98.56 64 GLU B C 1
ATOM 1608 O O . GLU B 1 64 ? 5.312 8.086 12.766 1 98.56 64 GLU B O 1
ATOM 1613 N N . THR B 1 65 ? 3.18 8.852 12.812 1 98.69 65 THR B N 1
ATOM 1614 C CA . THR B 1 65 ? 3.176 9.359 11.445 1 98.69 65 THR B CA 1
ATOM 1615 C C . THR B 1 65 ? 4.289 10.383 11.242 1 98.69 65 THR B C 1
ATOM 1617 O O . THR B 1 65 ? 5.023 10.328 10.258 1 98.69 65 THR B O 1
ATOM 1620 N N . PHE B 1 66 ? 4.508 11.258 12.18 1 98.88 66 PHE B N 1
ATOM 1621 C CA . PHE B 1 66 ? 5.43 12.375 12.016 1 98.88 66 PHE B CA 1
ATOM 1622 C C . PHE B 1 66 ? 6.875 11.891 12.031 1 98.88 66 PHE B C 1
ATOM 1624 O O . PHE B 1 66 ? 7.785 12.617 11.617 1 98.88 66 PHE B O 1
ATOM 1631 N N . LYS B 1 67 ? 7.145 10.641 12.5 1 98.81 67 LYS B N 1
ATOM 1632 C CA . LYS B 1 67 ? 8.5 10.086 12.523 1 98.81 67 LYS B CA 1
ATOM 1633 C C . LYS B 1 67 ? 8.977 9.766 11.109 1 98.81 67 LYS B C 1
ATOM 1635 O O . LYS B 1 67 ? 10.164 9.531 10.891 1 98.81 67 LYS B O 1
ATOM 1640 N N . TYR B 1 68 ? 8.07 9.781 10.203 1 98.81 68 TYR B N 1
ATOM 1641 C CA . TYR B 1 68 ? 8.445 9.523 8.82 1 98.81 68 TYR B CA 1
ATOM 1642 C C . TYR B 1 68 ? 8.828 10.812 8.109 1 98.81 68 TYR B C 1
ATOM 1644 O O . TYR B 1 68 ? 9.391 10.781 7.012 1 98.81 68 TYR B O 1
ATOM 1652 N N . PHE B 1 69 ? 8.5 11.969 8.648 1 98.88 69 PHE B N 1
ATOM 1653 C CA . PHE B 1 69 ? 8.789 13.25 8.016 1 98.88 69 PHE B CA 1
ATOM 1654 C C . PHE B 1 69 ? 10.203 13.711 8.336 1 98.88 69 PHE B C 1
ATOM 1656 O O . PHE B 1 69 ? 10.617 13.695 9.5 1 98.88 69 PHE B O 1
ATOM 1663 N N . SER B 1 70 ? 10.969 14.156 7.34 1 98.81 70 SER B N 1
ATOM 1664 C CA . SER B 1 70 ? 12.328 14.672 7.523 1 98.81 70 SER B CA 1
ATOM 1665 C C . SER B 1 70 ? 12.312 16 8.266 1 98.81 70 SER B C 1
ATOM 1667 O O . SER B 1 70 ? 11.258 16.609 8.43 1 98.81 70 SER B O 1
ATOM 1669 N N . ALA B 1 71 ? 13.445 16.453 8.719 1 98.62 71 ALA B N 1
ATOM 1670 C CA . ALA B 1 71 ? 13.578 17.719 9.445 1 98.62 71 ALA B CA 1
ATOM 1671 C C . ALA B 1 71 ? 13.203 18.906 8.555 1 98.62 71 ALA B C 1
ATOM 1673 O O . ALA B 1 71 ? 12.672 19.906 9.039 1 98.62 71 ALA B O 1
ATOM 1674 N N . ASP B 1 72 ? 13.453 18.781 7.254 1 98.19 72 ASP B N 1
ATOM 1675 C CA . ASP B 1 72 ? 13.195 19.875 6.332 1 98.19 72 ASP B CA 1
ATOM 1676 C C . ASP B 1 72 ? 11.875 19.688 5.59 1 98.19 72 ASP B C 1
ATOM 1678 O O . ASP B 1 72 ? 11.641 20.312 4.555 1 98.19 72 ASP B O 1
ATOM 1682 N N . PHE B 1 73 ? 11.078 18.781 6.066 1 98.75 73 PHE B N 1
ATOM 1683 C CA . PHE B 1 73 ? 9.766 18.484 5.508 1 98.75 73 PHE B CA 1
ATOM 1684 C C . PHE B 1 73 ? 8.961 19.75 5.293 1 98.75 73 PHE B C 1
ATOM 1686 O O . PHE B 1 73 ? 9.008 20.672 6.117 1 98.75 73 PHE B O 1
ATOM 1693 N N . GLN B 1 74 ? 8.148 19.734 4.16 1 98.62 74 GLN B N 1
ATOM 1694 C CA . GLN B 1 74 ? 7.207 20.812 3.875 1 98.62 74 GLN B CA 1
ATOM 1695 C C . GLN B 1 74 ? 5.832 20.266 3.504 1 98.62 74 GLN B C 1
ATOM 1697 O O . GLN B 1 74 ? 5.727 19.344 2.705 1 98.62 74 GLN B O 1
ATOM 1702 N N . SER B 1 75 ? 4.824 20.844 4.086 1 98.12 75 SER B N 1
ATOM 1703 C CA . SER B 1 75 ? 3.459 20.609 3.635 1 98.12 75 SER B CA 1
ATOM 1704 C C . SER B 1 75 ? 2.965 21.75 2.756 1 98.12 75 SER B C 1
ATOM 1706 O O . SER B 1 75 ? 2.863 22.891 3.211 1 98.12 75 SER B O 1
ATOM 1708 N N . LYS B 1 76 ? 2.646 21.375 1.54 1 95.06 76 LYS B N 1
ATOM 1709 C CA . LYS B 1 76 ? 2.174 22.375 0.579 1 95.06 76 LYS B CA 1
ATOM 1710 C C . LYS B 1 76 ? 0.649 22.375 0.502 1 95.06 76 LYS B C 1
ATOM 1712 O O . LYS B 1 76 ? 0.044 21.453 -0.03 1 95.06 76 LYS B O 1
ATOM 1717 N N . GLN B 1 77 ? 0.088 23.438 0.993 1 90.06 77 GLN B N 1
ATOM 1718 C CA . GLN B 1 77 ? -1.354 23.656 0.929 1 90.06 77 GLN B CA 1
ATOM 1719 C C . GLN B 1 77 ? -1.712 24.688 -0.139 1 90.06 77 GLN B C 1
ATOM 1721 O O . GLN B 1 77 ? -0.828 25.234 -0.799 1 90.06 77 GLN B O 1
ATOM 1726 N N . ARG B 1 78 ? -3.021 24.828 -0.449 1 83.25 78 ARG B N 1
ATOM 1727 C CA . ARG B 1 78 ? -3.482 25.703 -1.533 1 83.25 78 ARG B CA 1
ATOM 1728 C C . ARG B 1 78 ? -2.943 27.109 -1.375 1 83.25 78 ARG B C 1
ATOM 1730 O O . ARG B 1 78 ? -2.498 27.734 -2.348 1 83.25 78 ARG B O 1
ATOM 1737 N N . PHE B 1 79 ? -2.863 27.609 -0.16 1 84.12 79 PHE B N 1
ATOM 1738 C CA . PHE B 1 79 ? -2.498 29.016 -0.023 1 84.12 79 PHE B CA 1
ATOM 1739 C C . PHE B 1 79 ? -1.348 29.188 0.962 1 84.12 79 PHE B C 1
ATOM 1741 O O . PHE B 1 79 ? -0.921 30.297 1.241 1 84.12 79 PHE B O 1
ATOM 1748 N N . VAL B 1 80 ? -0.823 28.188 1.438 1 90.69 80 VAL B N 1
ATOM 1749 C CA . VAL B 1 80 ? 0.211 28.312 2.459 1 90.69 80 VAL B CA 1
ATOM 1750 C C . VAL B 1 80 ? 1.099 27.078 2.455 1 90.69 80 VAL B C 1
ATOM 1752 O O . VAL B 1 80 ? 0.654 25.984 2.08 1 90.69 80 VAL B O 1
ATOM 1755 N N . THR B 1 81 ? 2.377 27.266 2.824 1 95.81 81 THR B N 1
ATOM 1756 C CA . THR B 1 81 ? 3.311 26.172 3.068 1 95.81 81 THR B CA 1
ATOM 1757 C C . THR B 1 81 ? 3.732 26.141 4.535 1 95.81 81 THR B C 1
ATOM 1759 O O . THR B 1 81 ? 4.094 27.172 5.105 1 95.81 81 THR B O 1
ATOM 1762 N N . PHE B 1 82 ? 3.678 24.891 5.094 1 97 82 PHE B N 1
ATOM 1763 C CA . PHE B 1 82 ? 4.09 24.703 6.48 1 97 82 PHE B CA 1
ATOM 1764 C C . PHE B 1 82 ? 5.398 23.938 6.559 1 97 82 PHE B C 1
ATOM 1766 O O . PHE B 1 82 ? 5.598 22.969 5.82 1 97 82 PHE B O 1
ATOM 1773 N N . ASN B 1 83 ? 6.309 24.453 7.418 1 97.75 83 ASN B N 1
ATOM 1774 C CA . ASN B 1 83 ? 7.379 23.547 7.812 1 97.75 83 ASN B CA 1
ATOM 1775 C C . ASN B 1 83 ? 6.891 22.5 8.797 1 97.75 83 ASN B C 1
ATOM 1777 O O . ASN B 1 83 ? 5.711 22.484 9.164 1 97.75 83 ASN B O 1
ATOM 1781 N N . ARG B 1 84 ? 7.734 21.609 9.195 1 98.25 84 ARG B N 1
ATOM 1782 C CA . ARG B 1 84 ? 7.387 20.453 10.016 1 98.25 84 ARG B CA 1
ATOM 1783 C C . ARG B 1 84 ? 6.734 20.875 11.328 1 98.25 84 ARG B C 1
ATOM 1785 O O . ARG B 1 84 ? 5.68 20.359 11.695 1 98.25 84 ARG B O 1
ATOM 1792 N N . ASP B 1 85 ? 7.285 21.875 12.062 1 97.25 85 ASP B N 1
ATOM 1793 C CA . ASP B 1 85 ? 6.754 22.328 13.344 1 97.25 85 ASP B CA 1
ATOM 1794 C C . ASP B 1 85 ? 5.391 23 13.172 1 97.25 85 ASP B C 1
ATOM 1796 O O . ASP B 1 85 ? 4.473 22.75 13.961 1 97.25 85 ASP B O 1
ATOM 1800 N N . GLN B 1 86 ? 5.332 23.859 12.172 1 96.75 86 GLN B N 1
ATOM 1801 C CA . GLN B 1 86 ? 4.066 24.531 11.891 1 96.75 86 GLN B CA 1
ATOM 1802 C C . GLN B 1 86 ? 2.971 23.516 11.562 1 96.75 86 GLN B C 1
ATOM 1804 O O . GLN B 1 86 ? 1.839 23.641 12.031 1 96.75 86 GLN B O 1
ATOM 1809 N N . TYR B 1 87 ? 3.305 22.594 10.727 1 97.81 87 TYR B N 1
ATOM 1810 C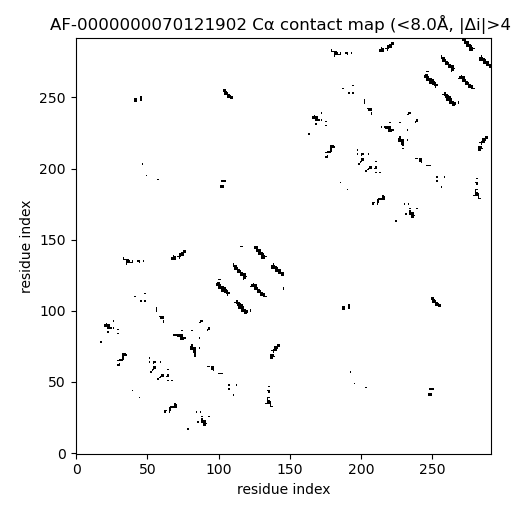 CA . TYR B 1 87 ? 2.342 21.578 10.328 1 97.81 87 TYR B CA 1
ATOM 1811 C C . TYR B 1 87 ? 1.881 20.766 11.523 1 97.81 87 TYR B C 1
ATOM 1813 O O . TYR B 1 87 ? 0.707 20.391 11.625 1 97.81 87 TYR B O 1
ATOM 1821 N N . TRP B 1 88 ? 2.779 20.391 12.477 1 98.19 88 TRP B N 1
ATOM 1822 C CA . TRP B 1 88 ? 2.463 19.672 13.703 1 98.19 88 TRP B CA 1
ATOM 1823 C C . TRP B 1 88 ? 1.396 20.406 14.508 1 98.19 88 TRP B C 1
ATOM 1825 O O . TRP B 1 88 ? 0.55 19.781 15.148 1 98.19 88 TRP B O 1
ATOM 1835 N N . ALA B 1 89 ? 1.361 21.703 14.43 1 97.5 89 ALA B N 1
ATOM 1836 C CA . ALA B 1 89 ? 0.466 22.516 15.258 1 97.5 89 ALA B CA 1
ATOM 1837 C C . ALA B 1 89 ? -0.875 22.734 14.562 1 97.5 89 ALA B C 1
ATOM 1839 O O . ALA B 1 89 ? -1.803 23.297 15.148 1 97.5 89 ALA B O 1
ATOM 1840 N N . VAL B 1 90 ? -0.955 22.312 13.312 1 96.19 90 VAL B N 1
ATOM 1841 C CA . VAL B 1 90 ? -2.203 22.5 12.586 1 96.19 90 VAL B CA 1
ATOM 1842 C C . VAL B 1 90 ? -3.312 21.672 13.242 1 96.19 90 VAL B C 1
ATOM 1844 O O . VAL B 1 90 ? -3.113 20.5 13.578 1 96.19 90 VAL B O 1
ATOM 1847 N N . SER B 1 91 ? -4.551 22.266 13.375 1 96.12 91 SER B N 1
ATOM 1848 C CA . SER B 1 91 ? -5.645 21.656 14.125 1 96.12 91 SER B CA 1
ATOM 1849 C C . SER B 1 91 ? -6.082 20.344 13.492 1 96.12 91 SER B C 1
ATOM 1851 O O . SER B 1 91 ? -6.355 19.359 14.195 1 96.12 91 SER B O 1
ATOM 1853 N N . THR B 1 92 ? -6.156 20.266 12.141 1 93.88 92 THR B N 1
ATOM 1854 C CA . THR B 1 92 ? -6.617 19.062 11.469 1 93.88 92 THR B CA 1
ATOM 1855 C C . THR B 1 92 ? -5.578 17.953 11.586 1 93.88 92 THR B C 1
ATOM 1857 O O . THR B 1 92 ? -5.918 16.766 11.57 1 93.88 92 THR B O 1
ATOM 1860 N N . VAL B 1 93 ? -4.32 18.328 11.711 1 96.94 93 VAL B N 1
ATOM 1861 C CA . VAL B 1 93 ? -3.26 17.344 11.945 1 96.94 93 VAL B CA 1
ATOM 1862 C C . VAL B 1 93 ? -3.379 16.781 13.359 1 96.94 93 VAL B C 1
ATOM 1864 O O . VAL B 1 93 ? -3.434 15.562 13.547 1 96.94 93 VAL B O 1
ATOM 1867 N N . GLN B 1 94 ? -3.551 17.672 14.336 1 97.5 94 GLN B N 1
ATOM 1868 C CA . GLN B 1 94 ? -3.66 17.266 15.734 1 97.5 94 GLN B CA 1
ATOM 1869 C C . GLN B 1 94 ? -4.945 16.484 15.977 1 97.5 94 GLN B C 1
ATOM 1871 O O . GLN B 1 94 ? -5.004 15.641 16.875 1 97.5 94 GLN B O 1
ATOM 1876 N N . GLY B 1 95 ? -5.941 16.672 15.211 1 96.62 95 GLY B N 1
ATOM 1877 C CA . GLY B 1 95 ? -7.23 16.031 15.383 1 96.62 95 GLY B CA 1
ATOM 1878 C C . GLY B 1 95 ? -7.402 14.812 14.484 1 96.62 95 GLY B C 1
ATOM 1879 O O . GLY B 1 95 ? -8.484 14.219 14.438 1 96.62 95 GLY B O 1
ATOM 1880 N N . TRP B 1 96 ? -6.387 14.383 13.742 1 97.25 96 TRP B N 1
ATOM 1881 C CA . TRP B 1 96 ? -6.504 13.336 12.727 1 97.25 96 TRP B CA 1
ATOM 1882 C C . TRP B 1 96 ? -7.027 12.039 13.344 1 97.25 96 TRP B C 1
ATOM 1884 O O . TRP B 1 96 ? -7.867 11.359 12.742 1 97.25 96 TRP B O 1
ATOM 1894 N N . GLY B 1 97 ? -6.559 11.688 14.508 1 96.56 97 GLY B N 1
ATOM 1895 C CA . GLY B 1 97 ? -6.945 10.453 15.18 1 96.56 97 GLY B CA 1
ATOM 1896 C C . GLY B 1 97 ? -8.438 10.359 15.43 1 96.56 97 GLY B C 1
ATOM 1897 O O . GLY B 1 97 ? -8.984 9.258 15.547 1 96.56 97 GLY B O 1
ATOM 1898 N N . GLN B 1 98 ? -9.141 11.492 15.453 1 96.25 98 GLN B N 1
ATOM 1899 C CA . GLN B 1 98 ? -10.57 11.523 15.711 1 96.25 98 GLN B CA 1
ATOM 1900 C C . GLN B 1 98 ? -11.359 11.75 14.422 1 96.25 98 GLN B C 1
ATOM 1902 O O . GLN B 1 98 ? -12.594 11.734 14.438 1 96.25 98 GLN B O 1
ATOM 1907 N N . THR B 1 99 ? -10.633 12.039 13.398 1 95.88 99 THR B N 1
ATOM 1908 C CA . THR B 1 99 ? -11.281 12.312 12.117 1 95.88 99 THR B CA 1
ATOM 1909 C C . THR B 1 99 ? -11.828 11.023 11.5 1 95.88 99 THR B C 1
ATOM 1911 O O . THR B 1 99 ? -11.102 10.039 11.375 1 95.88 99 THR B O 1
ATOM 1914 N N . ALA B 1 100 ? -13.148 11.055 11.125 1 95.88 100 ALA B N 1
ATOM 1915 C CA . ALA B 1 100 ? -13.703 9.938 10.367 1 95.88 100 ALA B CA 1
ATOM 1916 C C . ALA B 1 100 ? -13.172 9.922 8.938 1 95.88 100 ALA B C 1
ATOM 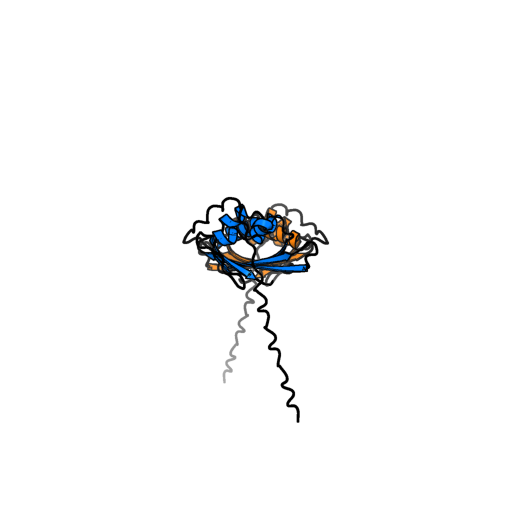1918 O O . ALA B 1 100 ? -13.562 10.742 8.109 1 95.88 100 ALA B O 1
ATOM 1919 N N . SER B 1 101 ? -12.258 9.047 8.688 1 95.19 101 SER B N 1
ATOM 1920 C CA . SER B 1 101 ? -11.664 8.906 7.359 1 95.19 101 SER B CA 1
ATOM 1921 C C . SER B 1 101 ? -11.609 7.441 6.934 1 95.19 101 SER B C 1
ATOM 1923 O O . SER B 1 101 ? -11.398 6.555 7.762 1 95.19 101 SER B O 1
ATOM 1925 N N . TYR B 1 102 ? -11.828 7.215 5.633 1 94.44 102 TYR B N 1
ATOM 1926 C CA . TYR B 1 102 ? -11.922 5.875 5.059 1 94.44 102 TYR B CA 1
ATOM 1927 C C . TYR B 1 102 ? -11.109 5.77 3.775 1 94.44 102 TYR B C 1
ATOM 1929 O O . TYR B 1 102 ? -11.523 6.266 2.727 1 94.44 102 TYR B O 1
ATOM 1937 N N . PRO B 1 103 ? -9.906 5.129 3.898 1 95.75 103 PRO B N 1
ATOM 1938 C CA . PRO B 1 103 ? -9.078 5.023 2.697 1 95.75 103 PRO B CA 1
ATOM 1939 C C . PRO B 1 103 ? -9.82 4.387 1.522 1 95.75 103 PRO B C 1
ATOM 1941 O O . PRO B 1 103 ? -10.617 3.469 1.717 1 95.75 103 PRO B O 1
ATOM 1944 N N . THR B 1 104 ? -9.523 4.891 0.282 1 94.25 104 THR B N 1
ATOM 1945 C CA . THR B 1 104 ? -10.211 4.422 -0.911 1 94.25 104 THR B CA 1
ATOM 1946 C C . THR B 1 104 ? -9.219 3.971 -1.975 1 94.25 104 THR B C 1
ATOM 1948 O O . THR B 1 104 ? -9.5 3.061 -2.756 1 94.25 104 THR B O 1
ATOM 1951 N N . ASP B 1 105 ? -8.07 4.641 -2.012 1 94.69 105 ASP B N 1
ATOM 1952 C CA . ASP B 1 105 ? -7.066 4.395 -3.047 1 94.69 105 ASP B CA 1
ATOM 1953 C C . ASP B 1 105 ? -5.664 4.719 -2.541 1 94.69 105 ASP B C 1
ATOM 1955 O O . ASP B 1 105 ? -5.5 5.531 -1.628 1 94.69 105 ASP B O 1
ATOM 1959 N N . SER B 1 106 ? -4.734 4.016 -3.203 1 96.44 106 SER B N 1
ATOM 1960 C CA . SER B 1 106 ? -3.344 4.367 -2.938 1 96.44 106 SER B CA 1
ATOM 1961 C C . SER B 1 106 ? -2.441 3.979 -4.102 1 96.44 106 SER B C 1
ATOM 1963 O O . SER B 1 106 ? -2.822 3.164 -4.945 1 96.44 106 SER B O 1
ATOM 1965 N N . SER B 1 107 ? -1.289 4.613 -4.137 1 97.06 107 SER B N 1
ATOM 1966 C CA . SER B 1 107 ? -0.255 4.219 -5.086 1 97.06 107 SER B CA 1
ATOM 1967 C C . SER B 1 107 ? 1.13 4.633 -4.602 1 97.06 107 SER B C 1
ATOM 1969 O O . SER B 1 107 ? 1.261 5.57 -3.811 1 97.06 107 SER B O 1
ATOM 1971 N N . PHE B 1 108 ? 2.092 3.898 -5.039 1 97.69 108 PHE B N 1
ATOM 1972 C CA . PHE B 1 108 ? 3.502 4.227 -4.859 1 97.69 108 PHE B CA 1
ATOM 1973 C C . PHE B 1 108 ? 4.297 3.9 -6.121 1 97.69 108 PHE B C 1
ATOM 1975 O O . PHE B 1 108 ? 4.195 2.795 -6.656 1 97.69 108 PHE B O 1
ATOM 1982 N N . SER B 1 109 ? 5.043 4.871 -6.609 1 95.94 109 SER B N 1
ATOM 1983 C CA . SER B 1 109 ? 5.938 4.723 -7.75 1 95.94 109 SER B CA 1
ATOM 1984 C C . SER B 1 109 ? 6.961 5.852 -7.801 1 95.94 109 SER B C 1
ATOM 1986 O O . SER B 1 109 ? 6.621 7.016 -7.574 1 95.94 109 SER B O 1
ATOM 1988 N N . ASN B 1 110 ? 8.266 5.449 -8.055 1 93.06 110 ASN B N 1
ATOM 1989 C CA . ASN B 1 110 ? 9.328 6.422 -8.281 1 93.06 110 ASN B CA 1
ATOM 1990 C C . ASN B 1 110 ? 9.422 7.43 -7.137 1 93.06 110 ASN B C 1
ATOM 1992 O O . ASN B 1 110 ? 9.484 8.641 -7.371 1 93.06 110 ASN B O 1
ATOM 1996 N N . GLY B 1 111 ? 9.336 7.016 -5.945 1 95.06 111 GLY B N 1
ATOM 1997 C CA . GLY B 1 111 ? 9.539 7.84 -4.762 1 95.06 111 GLY B CA 1
ATOM 1998 C C . GLY B 1 111 ? 8.328 8.695 -4.422 1 95.06 111 GLY B C 1
ATOM 1999 O O . GLY B 1 111 ? 8.422 9.617 -3.609 1 95.06 111 GLY B O 1
ATOM 2000 N N . ARG B 1 112 ? 7.176 8.406 -5.102 1 97.44 112 ARG B N 1
ATOM 2001 C CA . ARG B 1 112 ? 5.949 9.148 -4.824 1 97.44 112 ARG B CA 1
ATOM 2002 C C . ARG B 1 112 ? 4.844 8.227 -4.332 1 97.44 112 ARG B C 1
ATOM 2004 O O . ARG B 1 112 ? 4.609 7.164 -4.918 1 97.44 112 ARG B O 1
ATOM 2011 N N . ALA B 1 113 ? 4.273 8.633 -3.234 1 98.12 113 ALA B N 1
ATOM 2012 C CA . ALA B 1 113 ? 3.115 7.91 -2.715 1 98.12 113 ALA B CA 1
ATOM 2013 C C . ALA B 1 113 ? 1.865 8.789 -2.744 1 98.12 113 ALA B C 1
ATOM 2015 O O . ALA B 1 113 ? 1.929 9.984 -2.449 1 98.12 113 ALA B O 1
ATOM 2016 N N . HIS B 1 114 ? 0.767 8.188 -3.146 1 97.81 114 HIS B N 1
ATOM 2017 C CA . HIS B 1 114 ? -0.554 8.805 -3.102 1 97.81 114 HIS B CA 1
ATOM 2018 C C . HIS B 1 114 ? -1.505 8.008 -2.215 1 97.81 114 HIS B C 1
ATOM 2020 O O . HIS B 1 114 ? -1.503 6.773 -2.246 1 97.81 114 HIS B O 1
ATOM 2026 N N . VAL B 1 115 ? -2.295 8.75 -1.447 1 97.62 115 VAL B N 1
ATOM 2027 C CA . VAL B 1 115 ? -3.416 8.125 -0.754 1 97.62 115 VAL B CA 1
ATOM 2028 C C . VAL B 1 115 ? -4.672 8.977 -0.928 1 97.62 115 VAL B C 1
ATOM 2030 O O . VAL B 1 115 ? -4.59 10.211 -0.993 1 97.62 115 VAL B O 1
ATOM 2033 N N . ALA B 1 116 ? -5.832 8.328 -1.016 1 96.69 116 ALA B N 1
ATOM 2034 C CA . ALA B 1 116 ? -7.148 8.961 -1.031 1 96.69 116 ALA B CA 1
ATOM 2035 C C . ALA B 1 116 ? -8.062 8.344 0.021 1 96.69 116 ALA B C 1
ATOM 2037 O O . ALA B 1 116 ? -7.895 7.188 0.404 1 96.69 116 ALA B O 1
ATOM 2038 N N . TYR B 1 117 ? -8.977 9.172 0.469 1 96.31 117 TYR B N 1
ATOM 2039 C CA . TYR B 1 117 ? -9.898 8.711 1.498 1 96.31 117 TYR B CA 1
ATOM 2040 C C . TYR B 1 117 ? -11.18 9.531 1.482 1 96.31 117 TYR B C 1
ATOM 2042 O O . TYR B 1 117 ? -11.18 10.695 1.073 1 96.31 117 TYR B O 1
ATOM 2050 N N . ASP B 1 118 ? -12.211 8.977 1.907 1 95.5 118 ASP B N 1
ATOM 2051 C CA . ASP B 1 118 ? -13.469 9.664 2.168 1 95.5 118 ASP B CA 1
ATOM 2052 C C . ASP B 1 118 ? -13.508 10.219 3.59 1 95.5 118 ASP B C 1
ATOM 2054 O O . ASP B 1 118 ? -12.891 9.664 4.5 1 95.5 118 ASP B O 1
ATOM 2058 N N . LEU B 1 119 ? -14.195 11.297 3.68 1 95.62 119 LEU B N 1
ATOM 2059 C CA . LEU B 1 119 ? -14.281 11.977 4.973 1 95.62 119 LEU B CA 1
ATOM 2060 C C . LEU B 1 119 ? -15.719 12.008 5.473 1 95.62 119 LEU B C 1
ATOM 2062 O O . LEU B 1 119 ? -16.656 12.156 4.684 1 95.62 119 LEU B O 1
ATOM 2066 N N . GLY B 1 120 ? -15.859 11.977 6.836 1 95.12 120 GLY B N 1
ATOM 2067 C CA . GLY B 1 120 ? -17.156 12.078 7.488 1 95.12 120 GLY B CA 1
ATOM 2068 C C . GLY B 1 120 ? -17.844 10.734 7.652 1 95.12 120 GLY B C 1
ATOM 2069 O O . GLY B 1 120 ? -17.562 9.789 6.906 1 95.12 120 GLY B O 1
ATOM 2070 N N . PRO B 1 121 ? -18.734 10.734 8.602 1 92.69 121 PRO B N 1
ATOM 2071 C CA . PRO B 1 121 ? -19.406 9.461 8.859 1 92.69 121 PRO B CA 1
ATOM 2072 C C . PRO B 1 121 ? -20.219 8.977 7.664 1 92.69 121 PRO B C 1
ATOM 2074 O O . PRO B 1 121 ? -20.406 7.766 7.492 1 92.69 121 PRO B O 1
ATOM 2077 N N . GLN B 1 122 ? -20.672 9.953 6.816 1 94.44 122 GLN B N 1
ATOM 2078 C CA . GLN B 1 122 ? -21.453 9.586 5.641 1 94.44 122 GLN B CA 1
ATOM 2079 C C . GLN B 1 122 ? -20.562 9.367 4.426 1 94.44 122 GLN B C 1
ATOM 2081 O O . GLN B 1 122 ? -21.047 8.984 3.355 1 94.44 122 GLN B O 1
ATOM 2086 N N . ARG B 1 123 ? -19.219 9.641 4.574 1 93.5 123 ARG B N 1
ATOM 2087 C CA . ARG B 1 123 ? -18.203 9.398 3.562 1 93.5 123 ARG B CA 1
ATOM 2088 C C . ARG B 1 123 ? -18.469 10.227 2.309 1 93.5 123 ARG B C 1
ATOM 2090 O O . ARG B 1 123 ? -18.25 9.758 1.19 1 93.5 123 ARG B O 1
ATOM 2097 N N . THR B 1 124 ? -18.969 11.453 2.516 1 94.19 124 THR B N 1
ATOM 2098 C CA . THR B 1 124 ? -19.328 12.289 1.375 1 94.19 124 THR B CA 1
ATOM 2099 C C . THR B 1 124 ? -18.188 13.211 0.995 1 94.19 124 THR B C 1
ATOM 2101 O O . THR B 1 124 ? -18.141 13.742 -0.119 1 94.19 124 THR B O 1
ATOM 2104 N N . GLY B 1 125 ? -17.328 13.523 1.953 1 94.12 125 GLY B N 1
ATOM 2105 C CA . GLY B 1 125 ? -16.125 14.273 1.619 1 94.12 125 GLY B CA 1
ATOM 2106 C C . GLY B 1 125 ? -15.039 13.422 0.991 1 94.12 125 GLY B C 1
ATOM 2107 O O . GLY B 1 125 ? -14.867 12.258 1.359 1 94.12 125 GLY B O 1
ATOM 2108 N N . HIS B 1 126 ? -14.352 13.992 -0.025 1 95.19 126 HIS B N 1
ATOM 2109 C CA . HIS B 1 126 ? -13.25 13.297 -0.68 1 95.19 126 HIS B CA 1
ATOM 2110 C C . HIS B 1 126 ? -11.961 14.109 -0.598 1 95.19 126 HIS B C 1
ATOM 2112 O O . HIS B 1 126 ? -11.953 15.305 -0.9 1 95.19 126 HIS B O 1
ATOM 2118 N N . ALA B 1 127 ? -10.906 13.5 -0.118 1 95.06 127 ALA B N 1
ATOM 2119 C CA . ALA B 1 127 ? -9.602 14.156 0.006 1 95.06 127 ALA B CA 1
ATOM 2120 C C . ALA B 1 127 ? -8.469 13.18 -0.264 1 95.06 127 ALA B C 1
ATOM 2122 O O . ALA B 1 127 ? -8.703 11.977 -0.431 1 95.06 127 ALA B O 1
ATOM 2123 N N . GLY B 1 128 ? -7.309 13.664 -0.445 1 95.94 128 GLY B N 1
ATOM 2124 C CA . GLY B 1 128 ? -6.105 12.859 -0.627 1 95.94 128 GLY B CA 1
ATOM 2125 C C . GLY B 1 128 ? -4.832 13.625 -0.329 1 95.94 128 GLY B C 1
ATOM 2126 O O . GLY B 1 128 ? -4.863 14.844 -0.113 1 95.94 128 GLY B O 1
ATOM 2127 N N . ASP B 1 129 ? -3.766 12.875 -0.26 1 97.56 129 ASP B N 1
ATOM 2128 C CA . ASP B 1 129 ? -2.436 13.438 -0.046 1 97.56 129 ASP B CA 1
ATOM 2129 C C . ASP B 1 129 ? -1.409 12.781 -0.969 1 97.56 129 ASP B C 1
ATOM 2131 O O . ASP B 1 129 ? -1.446 11.57 -1.189 1 97.56 129 ASP B O 1
ATOM 2135 N N . ASP B 1 130 ? -0.57 13.594 -1.476 1 98.31 130 ASP B N 1
ATOM 2136 C CA . ASP B 1 130 ? 0.641 13.141 -2.154 1 98.31 130 ASP B CA 1
ATOM 2137 C C . ASP B 1 130 ? 1.872 13.344 -1.272 1 98.31 130 ASP B C 1
ATOM 2139 O O . ASP B 1 130 ? 2.039 14.406 -0.665 1 98.31 130 ASP B O 1
ATOM 2143 N N . PHE B 1 131 ? 2.697 12.32 -1.28 1 98.69 131 PHE B N 1
ATOM 2144 C CA . PHE B 1 131 ? 3.938 12.359 -0.513 1 98.69 131 PHE B CA 1
ATOM 2145 C C . PHE B 1 131 ? 5.141 12.102 -1.414 1 98.69 131 PHE B C 1
ATOM 2147 O O . PHE B 1 131 ? 5.09 11.234 -2.291 1 98.69 131 PHE B O 1
ATOM 2154 N N . VAL B 1 132 ? 6.215 12.859 -1.209 1 98.38 132 VAL B N 1
ATOM 2155 C CA . VAL B 1 132 ? 7.48 12.617 -1.896 1 98.38 132 VAL B CA 1
ATOM 2156 C C . VAL B 1 132 ? 8.484 12.008 -0.924 1 98.38 132 VAL B C 1
ATOM 2158 O O . VAL B 1 132 ? 8.742 12.562 0.144 1 98.38 132 VAL B O 1
ATOM 2161 N N . TRP B 1 133 ? 8.977 10.938 -1.306 1 98.12 133 TRP B N 1
ATOM 2162 C CA . TRP B 1 133 ? 9.945 10.195 -0.502 1 98.12 133 TRP B CA 1
ATOM 2163 C C . TRP B 1 133 ? 11.359 10.367 -1.05 1 98.12 133 TRP B C 1
ATOM 2165 O O . TRP B 1 133 ? 11.562 10.344 -2.266 1 98.12 133 TRP B O 1
ATOM 2175 N N . LYS B 1 134 ? 12.25 10.617 -0.23 1 96.62 134 LYS B N 1
ATOM 2176 C CA . LYS B 1 134 ? 13.68 10.664 -0.543 1 96.62 134 LYS B CA 1
ATOM 2177 C C . LYS B 1 134 ? 14.508 10.086 0.595 1 96.62 134 LYS B C 1
ATOM 2179 O O . LYS B 1 134 ? 14.305 10.438 1.761 1 96.62 134 LYS B O 1
ATOM 2184 N N . ASP B 1 135 ? 15.422 9.141 0.275 1 97.12 135 ASP B N 1
ATOM 2185 C CA . ASP B 1 135 ? 16.359 8.555 1.229 1 97.12 135 ASP B CA 1
ATOM 2186 C C . ASP B 1 135 ? 15.625 7.984 2.439 1 97.12 135 ASP B C 1
ATOM 2188 O O . ASP B 1 135 ? 16.078 8.141 3.576 1 97.12 135 ASP B O 1
ATOM 2192 N N . GLY B 1 136 ? 14.422 7.434 2.219 1 97 136 GLY B N 1
ATOM 2193 C CA . GLY B 1 136 ? 13.664 6.727 3.24 1 97 136 GLY B CA 1
ATOM 2194 C C . GLY B 1 136 ? 12.836 7.648 4.109 1 97 136 GLY B C 1
ATOM 2195 O O . GLY B 1 136 ? 12.25 7.211 5.105 1 97 136 GLY B O 1
ATOM 2196 N N . CYS B 1 137 ? 12.742 8.93 3.789 1 98.56 137 CYS B N 1
ATOM 2197 C CA . CYS B 1 137 ? 11.945 9.891 4.531 1 98.56 137 CYS B CA 1
ATOM 2198 C C . CYS B 1 137 ? 10.961 10.609 3.613 1 98.56 137 CYS B C 1
ATOM 2200 O O . CYS B 1 137 ? 11.188 10.695 2.406 1 98.56 137 CYS B O 1
ATOM 2202 N N . ILE B 1 138 ? 9.906 11.078 4.188 1 98.81 138 ILE B N 1
ATOM 2203 C CA . ILE B 1 138 ? 9.008 11.969 3.461 1 98.81 138 ILE B CA 1
ATOM 2204 C C . ILE B 1 138 ? 9.531 13.406 3.545 1 98.81 138 ILE B C 1
ATOM 2206 O O . ILE B 1 138 ? 9.688 13.953 4.641 1 98.81 138 ILE B O 1
ATOM 2210 N N . ILE B 1 139 ? 9.742 14.016 2.404 1 98.75 139 ILE B N 1
ATOM 2211 C CA . ILE B 1 139 ? 10.32 15.352 2.41 1 98.75 139 ILE B CA 1
ATOM 2212 C C . ILE B 1 139 ? 9.25 16.391 2.084 1 98.75 139 ILE B C 1
ATOM 2214 O O . ILE B 1 139 ? 9.43 17.578 2.328 1 98.75 139 ILE B O 1
ATOM 2218 N N . SER B 1 140 ? 8.125 15.922 1.521 1 98.75 140 SER B N 1
ATOM 2219 C CA . SER B 1 140 ? 7.051 16.875 1.263 1 98.75 140 SER B CA 1
ATOM 2220 C C . SER B 1 140 ? 5.703 16.156 1.142 1 98.75 140 SER B C 1
ATOM 2222 O O . SER B 1 140 ? 5.648 14.977 0.811 1 98.75 140 SER B O 1
ATOM 2224 N N . GLU B 1 141 ? 4.691 16.859 1.42 1 98.5 141 GLU B N 1
ATOM 2225 C CA . GLU B 1 141 ? 3.291 16.453 1.284 1 98.5 141 GLU B CA 1
ATOM 2226 C C . GLU B 1 141 ? 2.471 17.562 0.61 1 98.5 141 GLU B C 1
ATOM 2228 O O . GLU B 1 141 ? 2.686 18.75 0.861 1 98.5 141 GLU B O 1
ATOM 2233 N N . GLN B 1 142 ? 1.589 17.172 -0.211 1 97.31 142 GLN B N 1
ATOM 2234 C CA . GLN B 1 142 ? 0.622 18.062 -0.828 1 97.31 142 GLN B CA 1
ATOM 2235 C C . GLN B 1 142 ? -0.788 17.484 -0.769 1 97.31 142 GLN B C 1
ATOM 2237 O O . GLN B 1 142 ? -1.008 16.344 -1.159 1 97.31 142 GLN B O 1
ATOM 2242 N N . GLN B 1 143 ? -1.698 18.25 -0.244 1 93.5 143 GLN B N 1
ATOM 2243 C CA . GLN B 1 143 ? -3.092 17.812 -0.25 1 93.5 143 GLN B CA 1
ATOM 2244 C C . GLN B 1 143 ? -3.662 17.812 -1.665 1 93.5 143 GLN B C 1
ATOM 2246 O O . GLN B 1 143 ? -3.393 18.734 -2.449 1 93.5 143 GLN B O 1
ATOM 2251 N N . THR B 1 144 ? -4.359 16.766 -1.903 1 89.38 144 THR B N 1
ATOM 2252 C CA . THR B 1 144 ? -5 16.656 -3.209 1 89.38 144 THR B CA 1
ATOM 2253 C C . THR B 1 144 ? -6.516 16.516 -3.059 1 89.38 144 THR B C 1
ATOM 2255 O O . THR B 1 144 ? -7.016 16.281 -1.957 1 89.38 144 THR B O 1
ATOM 2258 N N . ARG B 1 145 ? -7.344 16.906 -4.223 1 77.31 145 ARG B N 1
ATOM 2259 C CA . ARG B 1 145 ? -8.789 16.688 -4.242 1 77.31 145 ARG B CA 1
ATOM 2260 C C . ARG B 1 145 ? -9.133 15.352 -4.867 1 77.31 145 ARG B C 1
ATOM 2262 O O . ARG B 1 145 ? -8.742 15.062 -6.004 1 77.31 145 ARG B O 1
ATOM 2269 N N . SER B 1 146 ? -8.859 14.281 -4.137 1 65.38 146 SER B N 1
ATOM 2270 C CA . SER B 1 146 ? -9.172 12.977 -4.715 1 65.38 146 SER B CA 1
ATOM 2271 C C . SER B 1 146 ? -10.656 12.859 -5.039 1 65.38 146 SER B C 1
ATOM 2273 O O . SER B 1 146 ? -11.492 13.547 -4.438 1 65.38 146 SER B O 1
#

Solvent-accessible surface area (backbone atoms only — not comparable to full-atom values): 16256 Å² total; per-residue (Å²): 134,85,81,77,79,79,80,78,77,79,75,75,74,72,72,75,71,71,84,77,84,58,66,51,88,89,65,78,85,80,61,66,54,24,74,68,39,83,82,59,50,60,39,61,36,47,54,50,51,55,54,45,49,43,32,50,65,70,66,26,35,58,64,68,40,44,36,40,29,23,74,79,15,35,40,44,50,98,90,50,74,28,46,49,71,59,43,62,29,21,42,71,56,68,41,41,64,74,52,50,61,38,47,56,34,35,35,35,48,90,47,32,37,39,41,24,29,26,28,47,95,83,48,77,41,56,33,25,40,37,35,36,46,52,34,77,14,32,46,33,35,32,71,42,81,81,136,85,81,78,80,78,80,77,78,79,76,76,74,72,72,75,70,72,84,77,85,57,66,50,87,90,64,78,85,78,61,66,53,24,74,68,40,82,82,60,49,61,39,64,37,48,56,51,50,55,55,46,49,43,31,49,64,70,65,26,34,57,65,70,40,45,36,41,29,24,77,79,15,35,41,44,51,98,87,48,75,29,46,49,70,58,43,61,28,21,42,69,55,68,41,40,64,74,51,52,62,38,46,58,34,36,36,36,48,90,50,34,36,39,41,28,28,26,28,47,94,84,49,76,42,57,31,24,39,37,35,37,46,51,36,76,15,32,45,33,36,31,72,41,84,81

pLDDT: mean 89.01, std 16.49, range [35.56, 98.94]

Sequence (292 aa):
MRASFFAVAVAAAAVQAAPVIETRQDVPPIPAACTPAPGLDTAATYDKVLAFQKVYLFDKDITETFKYFSADFQSKQRFVTFNRDQYWAVSTVQGWGQTASYPTDSSFSNGRAHVAYDLGPQRTGHAGDDFVWKDGCIISEQQTRSMRASFFAVAVAAAAVQAAPVIETRQDVPPIPAACTPAPGLDTAATYDKVLAFQKVYLFDKDITETFKYFSADFQSKQRFVTFNRDQYWAVSTVQGWGQTASYPTDSSFSNGRAHVAYDLGPQRTGHAGDDFVWKDGCIISEQQTRS

Secondary structure (DSSP, 8-state):
----------------------B-SS-PPPPPPBPP-TT--HHHHHHHHHHHHIIIIIS--HHHHHTTEEEEEEEE-SS-EEEHHHHHTBHHHHTGGGS-EEEEEEEEETTEEEEEEEETTTT-EEEEEEEEEETTEEEEEEEE--/----------------------B-SS-PPPPPPBPP-TT--HHHHHHHHHHHHIIIIIS--HHHHHTTEEEEEEEE-SS-EEEHHHHHTBHHHHTGGGS-EEEEEEEEETTEEEEEEEETTTT-EEEEEEEEEETTEEEEEEEE--

Foldseek 3Di:
DPPPPDPPPPPPPPPPPDPDQDFADDDPDAADEADFAPPDDPVNLVVLVVVLCCCVQPVVPLNVNRNQAHQQAWEDEPPDIDGSVRVCRGPCSRCRNVWDWAWDDWDDDDQKIKTKIFGDPVSPAIKIKMFGHDRNGTRYMYIDRD/DPPPPDPPPPPDPPPPPDPDQDFADDDPDAEDEADFAPPDDPVNLVVLVVVLCCCVQPVVPLNVNRNQAHQQAWEDEPVDIDGSVRVRRGPCSRCRNVWDWAWDDWDDDDQKIKTKIFGDPVSPAIKIKMFGHDRNGTRYMYIDRD

Radius of gyration: 27.46 Å; Cα contacts (8 Å, |Δi|>4): 531; chains: 2; bounding box: 53×104×95 Å